Protein AF-0000000084597584 (afdb_homodimer)

pLDDT: mean 74.75, std 18.09, range [38.31, 97.94]

Sequence (356 aa):
MIYVYLFFAFFIANLLGYGGGPASIPLMFEEVVNRFGWLSSEEFNNVLALGNALPGPIATKIAAYVGFSVTGWGGVAVALAATIVPSSVAVILLMKVLQKYRQSPVVKGLSLAVQPVICMLMLLLTVTIFNDALQSIGWIQSIVIAAVAFLLLTKLKVHPALVIVMAFAYGGIVIPFLMIYVYLFFAFFIANLLGYGGGPASIPLMFEEVVNRFGWLSSEEFNNVLALGNALPGPIATKIAAYVGFSVTGWGGVAVALAATIVPSSVAVILLMKVLQKYRQSPVVKGLSLAVQPVICMLMLLLTVTIFNDALQSIGWIQSIVIAAVAFLLLTKLKVHPALVIVMAFAYGGIVIPFL

Foldseek 3Di:
DVLVLLLCQLLVLQVVQPDFQPSSLVSNCCSCPVNPNLDHPVRSVVQQVVLVVDDDGSSLSSQQVSLCSRPRPSRSVSSNCSNDVPVVVVVVVVVVVCVVVVPDVVVVVVVVVVVVVVVVVVVVVLVVLLVVLCVLAPPVVSVVLSVVLVCCVPPVVDDSVVSSVVSCCCSVVVRVVD/DVLVLLLCQLLVLQVVQPDFQPSSLVSNCCSCPVNPNLDHPVRSVVQQVVLVVDDDGSSLSSQQVSLCSRPRPSRSVSSNCSNDVPVVVVVVVVVVVCVVVVPDVVVVVVVVVVVVVVVVVVVVVLVVLLVVLCVQAPPVVSVVLSVVLVCCVPPVVDDNVVSSVVSCCCSVVVRVVD

Organism: NCBI:txid1246626

Structure (mmCIF, N/CA/C/O backbone):
data_AF-0000000084597584-model_v1
#
loop_
_entity.id
_entity.type
_entity.pdbx_description
1 polymer 'Chromate transporter'
#
loop_
_atom_site.group_PDB
_atom_site.id
_atom_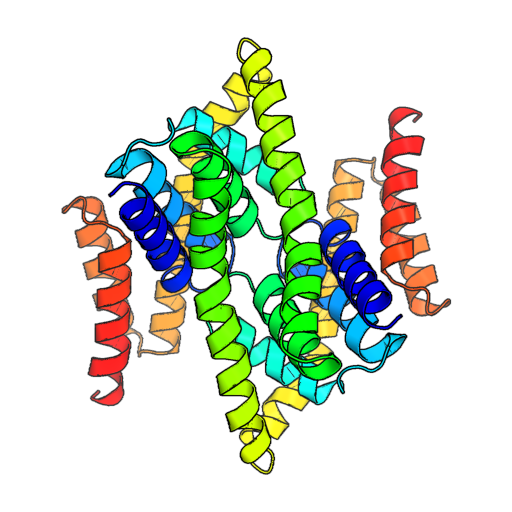site.type_symbol
_atom_site.label_atom_id
_atom_site.label_alt_id
_atom_site.label_comp_id
_atom_site.label_asym_id
_atom_site.label_entity_id
_atom_site.label_seq_id
_atom_site.pdbx_PDB_ins_code
_atom_site.Cartn_x
_atom_site.Cartn_y
_atom_site.Cartn_z
_atom_site.occupancy
_atom_site.B_iso_or_equiv
_atom_site.auth_seq_id
_atom_site.auth_comp_id
_atom_site.auth_asym_id
_atom_site.auth_atom_id
_atom_site.pdbx_PDB_model_num
ATOM 1 N N . MET A 1 1 ? -12.875 -7.227 -22.172 1 87.62 1 MET A N 1
ATOM 2 C CA . MET A 1 1 ? -13.547 -7.922 -21.078 1 87.62 1 MET A CA 1
ATOM 3 C C . MET A 1 1 ? -12.562 -8.25 -19.953 1 87.62 1 MET A C 1
ATOM 5 O O . MET A 1 1 ? -12.852 -8.008 -18.781 1 87.62 1 MET A O 1
ATOM 9 N N . ILE A 1 2 ? -11.344 -8.5 -20.375 1 93.75 2 ILE A N 1
ATOM 10 C CA . ILE A 1 2 ? -10.367 -8.945 -19.391 1 93.75 2 ILE A CA 1
ATOM 11 C C . ILE A 1 2 ? -9.93 -7.762 -18.531 1 93.75 2 ILE A C 1
ATOM 13 O O . ILE A 1 2 ? -9.703 -7.914 -17.328 1 93.75 2 ILE A O 1
ATOM 17 N N . TYR A 1 3 ? -9.945 -6.574 -19.078 1 95.06 3 TYR A N 1
ATOM 18 C CA . TYR A 1 3 ? -9.562 -5.375 -18.344 1 95.06 3 TYR A CA 1
ATOM 19 C C . TYR A 1 3 ? -10.586 -5.051 -17.266 1 95.06 3 TYR A C 1
ATOM 21 O O . TYR A 1 3 ? -10.227 -4.59 -16.172 1 95.06 3 TYR A O 1
ATOM 29 N N . VAL A 1 4 ? -11.836 -5.316 -17.531 1 95.19 4 VAL A N 1
ATOM 30 C CA . VAL A 1 4 ? -12.906 -5.055 -16.562 1 95.19 4 VAL A CA 1
ATOM 31 C C . VAL A 1 4 ? -12.797 -6.023 -15.391 1 95.19 4 VAL A C 1
ATOM 33 O O . VAL A 1 4 ? -12.961 -5.629 -14.234 1 95.19 4 VAL A O 1
ATOM 36 N N . TYR A 1 5 ? -12.484 -7.277 -15.742 1 95.38 5 TYR A N 1
ATOM 37 C CA . TYR A 1 5 ? -12.32 -8.281 -14.703 1 95.38 5 TYR A CA 1
ATOM 38 C C . TYR A 1 5 ? -11.125 -7.953 -13.812 1 95.38 5 TYR A C 1
ATOM 40 O O . TYR A 1 5 ? -11.195 -8.094 -12.586 1 95.38 5 TYR A O 1
ATOM 48 N N . LEU A 1 6 ? -10.078 -7.504 -14.516 1 96.56 6 LEU A N 1
ATOM 49 C CA . LEU A 1 6 ? -8.875 -7.121 -13.781 1 96.56 6 LEU A CA 1
ATOM 50 C C . LEU A 1 6 ? -9.156 -5.953 -12.844 1 96.56 6 LEU A C 1
ATOM 52 O O . LEU A 1 6 ? -8.742 -5.965 -11.68 1 96.56 6 LEU A O 1
ATOM 56 N N . PHE A 1 7 ? -9.906 -5.016 -13.406 1 96.81 7 PHE A N 1
ATOM 57 C CA . PHE A 1 7 ? -10.234 -3.836 -12.617 1 96.81 7 PHE A CA 1
ATOM 58 C C . PHE A 1 7 ? -11.062 -4.219 -11.398 1 96.81 7 PHE A C 1
ATOM 60 O O . PHE A 1 7 ? -10.727 -3.848 -10.273 1 96.81 7 PHE A O 1
ATOM 67 N N . PHE A 1 8 ? -12.023 -4.984 -11.539 1 93.94 8 PHE A N 1
ATOM 68 C CA . PHE A 1 8 ? -12.953 -5.289 -10.453 1 93.94 8 PHE A CA 1
ATOM 69 C C . PHE A 1 8 ? -12.297 -6.211 -9.43 1 93.94 8 PHE A C 1
ATOM 71 O O . PHE A 1 8 ? -12.578 -6.117 -8.234 1 93.94 8 PHE A O 1
ATOM 78 N N . ALA A 1 9 ? -11.453 -7.082 -9.875 1 93.75 9 ALA A N 1
ATOM 79 C CA . ALA A 1 9 ? -10.766 -7.996 -8.969 1 93.75 9 ALA A CA 1
ATOM 80 C C . ALA A 1 9 ? -9.906 -7.23 -7.965 1 93.75 9 ALA A C 1
ATOM 82 O O . ALA A 1 9 ? -9.977 -7.477 -6.758 1 93.75 9 ALA A O 1
ATOM 83 N N . PHE A 1 10 ? -9.211 -6.277 -8.5 1 95.75 10 PHE A N 1
ATOM 84 C CA . PHE A 1 10 ? -8.312 -5.543 -7.621 1 95.75 10 PHE A CA 1
ATOM 85 C C . PHE A 1 10 ? -9.047 -4.422 -6.898 1 95.75 10 PHE A C 1
ATOM 87 O O . PHE A 1 10 ? -8.695 -4.062 -5.773 1 95.75 10 PHE A O 1
ATOM 94 N N . PHE A 1 11 ? -10.07 -3.906 -7.492 1 93.62 11 PHE A N 1
ATOM 95 C CA . PHE A 1 11 ? -10.883 -2.885 -6.844 1 93.62 11 PHE A CA 1
ATOM 96 C C . PHE A 1 11 ? -11.562 -3.447 -5.602 1 93.62 11 PHE A C 1
ATOM 98 O O . PHE A 1 11 ? -11.484 -2.859 -4.523 1 93.62 11 PHE A O 1
ATOM 105 N N . ILE A 1 12 ? -12.125 -4.566 -5.75 1 87.12 12 ILE A N 1
ATOM 106 C CA . ILE A 1 12 ? -12.867 -5.184 -4.656 1 87.12 12 ILE A CA 1
ATOM 107 C C . ILE A 1 12 ? -11.906 -5.641 -3.564 1 87.12 12 ILE A C 1
ATOM 109 O O . ILE A 1 12 ? -12.164 -5.441 -2.375 1 87.12 12 ILE A O 1
ATOM 113 N N . ALA A 1 13 ? -10.797 -6.254 -3.945 1 86.94 13 ALA A N 1
ATOM 114 C CA . ALA A 1 13 ? -9.82 -6.77 -2.988 1 86.94 13 ALA A CA 1
ATOM 115 C C . ALA A 1 13 ? -9.258 -5.648 -2.123 1 86.94 13 ALA A C 1
ATOM 117 O O . ALA A 1 13 ? -9.039 -5.832 -0.922 1 86.94 13 ALA A O 1
ATOM 118 N N . ASN A 1 14 ? -9.055 -4.492 -2.783 1 86.62 14 ASN A N 1
ATOM 119 C CA . ASN A 1 14 ? -8.438 -3.398 -2.039 1 86.62 14 ASN A CA 1
ATOM 120 C C . ASN A 1 14 ? -9.484 -2.566 -1.302 1 86.62 14 ASN A C 1
ATOM 122 O O . ASN A 1 14 ? -9.188 -1.951 -0.277 1 86.62 14 ASN A O 1
ATOM 126 N N . LEU A 1 15 ? -10.664 -2.553 -1.82 1 81.25 15 LEU A N 1
ATOM 127 C CA . LEU A 1 15 ? -11.75 -1.835 -1.158 1 81.25 15 LEU A CA 1
ATOM 128 C C . LEU A 1 15 ? -12.188 -2.561 0.109 1 81.25 15 LEU A C 1
ATOM 130 O O . LEU A 1 15 ? -12.484 -1.923 1.122 1 81.25 15 LEU A O 1
ATOM 134 N N . LEU A 1 16 ? -12.102 -3.842 0.015 1 74.88 16 LEU A N 1
ATOM 135 C CA . LEU A 1 16 ? -12.586 -4.641 1.138 1 74.88 16 LEU A CA 1
ATOM 136 C C . LEU A 1 16 ? -11.438 -5.008 2.072 1 74.88 16 LEU A C 1
ATOM 138 O O . LEU A 1 16 ? -11.664 -5.422 3.211 1 74.88 16 LEU A O 1
ATOM 142 N N . GLY A 1 17 ? -10.227 -4.887 1.521 1 70.62 17 GLY A N 1
ATOM 143 C CA . GLY A 1 17 ? -9.055 -5.191 2.332 1 70.62 17 GLY A CA 1
ATOM 144 C C . GLY A 1 17 ? -8.68 -4.066 3.279 1 70.62 17 GLY A C 1
ATOM 145 O O . GLY A 1 17 ? -7.621 -3.447 3.129 1 70.62 17 GLY A O 1
ATOM 146 N N . TYR A 1 18 ? -9.609 -3.91 4.246 1 60 18 TYR A N 1
ATOM 147 C CA . TYR A 1 18 ? -9.414 -2.854 5.234 1 60 18 TYR A CA 1
ATOM 148 C C . TYR A 1 18 ? -8.164 -3.104 6.062 1 60 18 TYR A C 1
ATOM 150 O O . TYR A 1 18 ? -7.91 -4.234 6.492 1 60 18 TYR A O 1
ATOM 158 N N . GLY A 1 19 ? -7.219 -2.203 6.137 1 56.16 19 GLY A N 1
ATOM 159 C CA . GLY A 1 19 ? -6.125 -2.363 7.082 1 56.16 19 GLY A CA 1
ATOM 160 C C . GLY A 1 19 ? -4.773 -2.512 6.41 1 56.16 19 GLY A C 1
ATOM 161 O O . GLY A 1 19 ? -3.762 -2.725 7.082 1 56.16 19 GLY A O 1
ATOM 162 N N . GLY A 1 20 ? -4.746 -2.494 5.117 1 59.59 20 GLY A N 1
ATOM 163 C CA . GLY A 1 20 ? -3.418 -2.502 4.523 1 59.59 20 GLY A CA 1
ATOM 164 C C . GLY A 1 20 ? -3.094 -3.795 3.801 1 59.59 20 GLY A C 1
ATOM 165 O O . GLY A 1 20 ? -3.998 -4.496 3.338 1 59.59 20 GLY A O 1
ATOM 166 N N . GLY A 1 21 ? -1.875 -4.207 3.641 1 62.38 21 GLY A N 1
ATOM 167 C CA . GLY A 1 21 ? -1.306 -5.305 2.873 1 62.38 21 GLY A CA 1
ATOM 168 C C . GLY A 1 21 ? -1.785 -6.668 3.338 1 62.38 21 GLY A C 1
ATOM 169 O O . GLY A 1 21 ? -2.32 -7.445 2.545 1 62.38 21 GLY A O 1
ATOM 170 N N . PRO A 1 22 ? -1.926 -6.836 4.605 1 64.44 22 PRO A N 1
ATOM 171 C CA . PRO A 1 22 ? -2.234 -8.188 5.09 1 64.44 22 PRO A CA 1
ATOM 172 C C . PRO A 1 22 ? -3.686 -8.586 4.836 1 64.44 22 PRO A C 1
ATOM 174 O O . PRO A 1 22 ? -3.973 -9.758 4.59 1 64.44 22 PRO A O 1
ATOM 177 N N . ALA A 1 23 ? -4.609 -7.621 4.891 1 68.12 23 ALA A N 1
ATOM 178 C CA . ALA A 1 23 ? -6.02 -7.941 4.684 1 68.12 23 ALA A CA 1
ATOM 179 C C . ALA A 1 23 ? -6.336 -8.086 3.197 1 68.12 23 ALA A C 1
ATOM 181 O O . ALA A 1 23 ? -7.219 -8.852 2.814 1 68.12 23 ALA A O 1
ATOM 182 N N . SER A 1 24 ? -5.641 -7.414 2.43 1 82.19 24 SER A N 1
ATOM 183 C CA . SER A 1 24 ? -5.93 -7.418 1 1 82.19 24 SER A CA 1
ATOM 184 C C . SER A 1 24 ? -5.309 -8.625 0.312 1 82.19 24 SER A C 1
ATOM 186 O O . SER A 1 24 ? -5.801 -9.086 -0.722 1 82.19 24 SER A O 1
ATOM 188 N N . ILE A 1 25 ? -4.297 -9.188 0.919 1 86.38 25 ILE A N 1
ATOM 189 C CA . ILE A 1 25 ? -3.521 -10.25 0.287 1 86.38 25 ILE A CA 1
ATOM 190 C C . ILE A 1 25 ? -4.402 -11.484 0.082 1 86.38 25 ILE A C 1
ATOM 192 O O . ILE A 1 25 ? -4.492 -12.008 -1.028 1 86.38 25 ILE A O 1
ATOM 196 N N . PRO A 1 26 ? -5.117 -11.914 1.16 1 83.12 26 PRO A N 1
ATOM 197 C CA . PRO A 1 26 ? -5.949 -13.102 0.962 1 83.12 26 PRO A CA 1
ATOM 198 C C . PRO A 1 26 ? -7.086 -12.867 -0.032 1 83.12 26 PRO A C 1
ATOM 200 O O . PRO A 1 26 ? -7.492 -13.797 -0.741 1 83.12 26 PRO A O 1
ATOM 203 N N . LEU A 1 27 ? -7.609 -11.695 -0.092 1 84.56 27 LEU A N 1
ATOM 204 C CA . LEU A 1 27 ? -8.664 -11.359 -1.042 1 84.56 27 LEU A CA 1
ATOM 205 C C . LEU A 1 27 ? -8.133 -11.352 -2.471 1 84.56 27 LEU A C 1
ATOM 207 O O . LEU A 1 27 ? -8.812 -11.805 -3.395 1 84.56 27 LEU A O 1
ATOM 211 N N . MET A 1 28 ? -6.945 -10.875 -2.621 1 92.38 28 MET A N 1
ATOM 212 C CA . MET A 1 28 ? -6.305 -10.906 -3.936 1 92.38 28 MET A CA 1
ATOM 213 C C . MET A 1 28 ? -6.008 -12.344 -4.355 1 92.38 28 MET A C 1
ATOM 215 O O . MET A 1 28 ? -6.148 -12.688 -5.531 1 92.38 28 MET A O 1
ATOM 219 N N . PHE A 1 29 ? -5.602 -13.109 -3.324 1 89.5 29 PHE A N 1
ATOM 220 C CA . PHE A 1 29 ? -5.355 -14.523 -3.604 1 89.5 29 PHE A CA 1
ATOM 221 C C . PHE A 1 29 ? -6.621 -15.195 -4.125 1 89.5 29 PHE A C 1
ATOM 223 O O . PHE A 1 29 ? -6.574 -15.93 -5.117 1 89.5 29 PHE A O 1
ATOM 230 N N . GLU A 1 30 ? -7.672 -14.906 -3.463 1 85.75 30 GLU A N 1
ATOM 231 C CA . GLU A 1 30 ? -8.945 -15.516 -3.834 1 85.75 30 GLU A CA 1
ATOM 232 C C . GLU A 1 30 ? -9.359 -15.117 -5.25 1 85.75 30 GLU A C 1
ATOM 234 O O . GLU A 1 30 ? -9.781 -15.969 -6.039 1 85.75 30 GLU A O 1
ATOM 239 N N . GLU A 1 31 ? -9.195 -13.898 -5.59 1 90.5 31 GLU A N 1
ATOM 240 C CA . GLU A 1 31 ? -9.578 -13.414 -6.914 1 90.5 31 GLU A CA 1
ATOM 241 C C . GLU A 1 31 ? -8.602 -13.898 -7.984 1 90.5 31 GLU A C 1
ATOM 243 O O . GLU A 1 31 ? -9.016 -14.43 -9.016 1 90.5 31 GLU A O 1
ATOM 248 N N . VAL A 1 32 ? -7.324 -13.883 -7.727 1 95.19 32 VAL A N 1
ATOM 249 C CA . VAL A 1 32 ? -6.281 -14.07 -8.727 1 95.19 32 VAL A CA 1
ATOM 250 C C . VAL A 1 32 ? -6.059 -15.562 -8.969 1 95.19 32 VAL A C 1
ATOM 252 O O . VAL A 1 32 ? -5.859 -15.984 -10.109 1 95.19 32 VAL A O 1
ATOM 255 N N . VAL A 1 33 ? -6.125 -16.344 -7.902 1 92.38 33 VAL A N 1
ATOM 256 C CA . VAL A 1 33 ? -5.762 -17.75 -8.008 1 92.38 33 VAL A CA 1
ATOM 257 C C . VAL A 1 33 ? -7.023 -18.609 -8.094 1 92.38 33 VAL A C 1
ATOM 259 O O . VAL A 1 33 ? -7.203 -19.359 -9.047 1 92.38 33 VAL A O 1
ATOM 262 N N . ASN A 1 34 ? -7.906 -18.375 -7.164 1 87.5 34 ASN A N 1
ATOM 263 C CA . ASN A 1 34 ? -9.039 -19.281 -7.055 1 87.5 34 ASN A CA 1
ATOM 264 C C . ASN A 1 34 ? -10.148 -18.906 -8.031 1 87.5 34 ASN A C 1
ATOM 266 O O . ASN A 1 34 ? -10.703 -19.781 -8.711 1 87.5 34 ASN A O 1
ATOM 270 N N . ARG A 1 35 ? -10.438 -17.672 -8.211 1 89.38 35 ARG A N 1
ATOM 271 C CA . ARG A 1 35 ? -11.586 -17.25 -9.008 1 89.38 35 ARG A CA 1
ATOM 272 C C . ARG A 1 35 ? -11.242 -17.203 -10.492 1 89.38 35 ARG A C 1
ATOM 274 O O . ARG A 1 35 ? -11.914 -17.828 -11.312 1 89.38 35 ARG A O 1
ATOM 281 N N . PHE A 1 36 ? -10.156 -16.484 -10.828 1 94.25 36 PHE A N 1
ATOM 282 C CA . PHE A 1 36 ? -9.867 -16.25 -12.242 1 94.25 36 PHE A CA 1
ATOM 283 C C . PHE A 1 36 ? -8.734 -17.141 -12.719 1 94.25 36 PHE A C 1
ATOM 285 O O . PHE A 1 36 ? -8.562 -17.359 -13.922 1 94.25 36 PHE A O 1
ATOM 292 N N . GLY A 1 37 ? -7.891 -17.625 -11.781 1 94.56 37 GLY A N 1
ATOM 293 C CA . GLY A 1 37 ? -6.797 -18.5 -12.148 1 94.56 37 GLY A CA 1
ATOM 294 C C . GLY A 1 37 ? -5.742 -17.812 -13 1 94.56 37 GLY A C 1
ATOM 295 O O . GLY A 1 37 ? -5.176 -18.422 -13.906 1 94.56 37 GLY A O 1
ATOM 296 N N . TRP A 1 38 ? -5.578 -16.531 -12.789 1 96.06 38 TRP A N 1
ATOM 297 C CA . TRP A 1 38 ? -4.582 -15.789 -13.539 1 96.06 38 TRP A CA 1
ATOM 298 C C . TRP A 1 38 ? -3.172 -16.234 -13.172 1 96.06 38 TRP A C 1
ATOM 300 O O . TRP A 1 38 ? -2.258 -16.172 -14 1 96.06 38 TRP A O 1
ATOM 310 N N . LEU A 1 39 ? -3.014 -16.672 -11.945 1 94.88 39 LEU A N 1
ATOM 311 C CA . LEU A 1 39 ? -1.765 -17.234 -11.438 1 94.88 39 LEU A CA 1
ATOM 312 C C . LEU A 1 39 ? -2.016 -18.547 -10.703 1 94.88 39 LEU A C 1
ATOM 314 O O . LEU A 1 39 ? -3.096 -18.75 -10.148 1 94.88 39 LEU A O 1
ATOM 318 N N . SER A 1 40 ? -1.002 -19.344 -10.789 1 91.56 40 SER A N 1
ATOM 319 C CA . SER A 1 40 ? -1.028 -20.516 -9.914 1 91.56 40 SER A CA 1
ATOM 320 C C . SER A 1 40 ? -0.733 -20.125 -8.469 1 91.56 40 SER A C 1
ATOM 322 O O . SER A 1 40 ? -0.24 -19.031 -8.195 1 91.56 40 SER A O 1
ATOM 324 N N . SER A 1 41 ? -1.089 -20.969 -7.539 1 86.88 41 SER A N 1
ATOM 325 C CA . SER A 1 41 ? -0.792 -20.734 -6.129 1 86.88 41 SER A CA 1
ATOM 326 C C . SER A 1 41 ? 0.701 -20.516 -5.906 1 86.88 41 SER A C 1
ATOM 328 O O . SER A 1 41 ? 1.097 -19.672 -5.105 1 86.88 41 SER A O 1
ATOM 330 N N . GLU A 1 42 ? 1.448 -21.219 -6.625 1 83.06 42 GLU A N 1
ATOM 331 C CA . GLU A 1 42 ? 2.898 -21.109 -6.516 1 83.06 42 GLU A CA 1
ATOM 332 C C . GLU A 1 42 ? 3.385 -19.75 -7.027 1 83.06 42 GLU A C 1
ATOM 334 O O . GLU A 1 42 ? 4.211 -19.109 -6.387 1 83.06 42 GLU A O 1
ATOM 339 N N . GLU A 1 43 ? 2.875 -19.438 -8.141 1 88.69 43 GLU A N 1
ATOM 340 C CA . GLU A 1 43 ? 3.268 -18.172 -8.727 1 88.69 43 GLU A CA 1
ATOM 341 C C . GLU A 1 43 ? 2.859 -17 -7.836 1 88.69 43 GLU A C 1
ATOM 343 O O . GLU A 1 43 ? 3.607 -16.031 -7.691 1 88.69 43 GLU A O 1
ATOM 348 N N . PHE A 1 44 ? 1.659 -17.109 -7.332 1 91.94 44 PHE A N 1
ATOM 349 C CA . PHE A 1 44 ? 1.195 -16.062 -6.422 1 91.94 44 PHE A CA 1
ATOM 350 C C . PHE A 1 44 ? 2.092 -15.977 -5.195 1 91.94 44 PHE A C 1
ATOM 352 O O . PHE A 1 44 ? 2.424 -14.883 -4.734 1 91.94 44 PHE A O 1
ATOM 359 N N . ASN A 1 45 ? 2.496 -17.047 -4.766 1 83.75 45 ASN A N 1
ATOM 360 C CA . ASN A 1 45 ? 3.373 -17.078 -3.6 1 83.75 45 ASN A CA 1
ATOM 361 C C . ASN A 1 45 ? 4.734 -16.453 -3.902 1 83.75 45 ASN A C 1
ATOM 363 O O . ASN A 1 45 ? 5.328 -15.797 -3.043 1 83.75 45 ASN A O 1
ATOM 367 N N . ASN A 1 46 ? 5.191 -16.719 -5.035 1 85.44 46 ASN A N 1
ATOM 368 C CA . ASN A 1 46 ? 6.453 -16.125 -5.449 1 85.44 46 ASN A CA 1
ATOM 369 C C . ASN A 1 46 ? 6.352 -14.594 -5.531 1 85.44 46 ASN A C 1
ATOM 371 O O . ASN A 1 46 ? 7.281 -13.883 -5.148 1 85.44 46 ASN A O 1
ATOM 375 N N . VAL A 1 47 ? 5.223 -14.18 -6.012 1 90.94 47 VAL A N 1
ATOM 376 C CA . VAL A 1 47 ? 5.004 -12.742 -6.094 1 90.94 47 VAL A CA 1
ATOM 377 C C . VAL A 1 47 ? 4.926 -12.148 -4.688 1 90.94 47 VAL A C 1
ATOM 379 O O . VAL A 1 47 ? 5.449 -11.062 -4.434 1 90.94 47 VAL A O 1
ATOM 382 N N . LEU A 1 48 ? 4.234 -12.859 -3.838 1 87.5 48 LEU A N 1
ATOM 383 C CA . LEU A 1 48 ? 4.105 -12.422 -2.453 1 87.5 48 LEU A CA 1
ATOM 384 C C . LEU A 1 48 ? 5.473 -12.344 -1.78 1 87.5 48 LEU A C 1
ATOM 386 O O . LEU A 1 48 ? 5.777 -11.359 -1.095 1 87.5 48 LEU A O 1
ATOM 390 N N . ALA A 1 49 ? 6.281 -13.297 -1.985 1 80.56 49 ALA A N 1
ATOM 391 C CA . ALA A 1 49 ? 7.613 -13.359 -1.389 1 80.56 49 ALA A CA 1
ATOM 392 C C . ALA A 1 49 ? 8.508 -12.234 -1.921 1 80.56 49 ALA A C 1
ATOM 394 O O . ALA A 1 49 ? 9.133 -11.516 -1.145 1 80.56 49 ALA A O 1
ATOM 395 N N . LEU A 1 50 ? 8.516 -12.133 -3.193 1 83.5 50 LEU A N 1
ATOM 396 C CA . LEU A 1 50 ? 9.344 -11.102 -3.814 1 83.5 50 LEU A CA 1
ATOM 397 C C . LEU A 1 50 ? 8.805 -9.711 -3.502 1 83.5 50 LEU A C 1
ATOM 399 O O . LEU A 1 50 ? 9.586 -8.773 -3.299 1 83.5 50 LEU A O 1
ATOM 403 N N . GLY A 1 51 ? 7.445 -9.609 -3.566 1 86.62 51 GLY A N 1
ATOM 404 C CA . GLY A 1 51 ? 6.816 -8.352 -3.219 1 86.62 51 GLY A CA 1
ATOM 405 C C . GLY A 1 51 ? 7.125 -7.898 -1.804 1 86.62 51 GLY A C 1
ATOM 406 O O . GLY A 1 51 ? 7.281 -6.703 -1.549 1 86.62 51 GLY A O 1
ATOM 407 N N . ASN A 1 52 ? 7.211 -8.875 -0.911 1 78.44 52 ASN A N 1
ATOM 408 C CA . ASN A 1 52 ? 7.527 -8.57 0.48 1 78.44 52 ASN A CA 1
ATOM 409 C C . ASN A 1 52 ? 9 -8.219 0.657 1 78.44 52 ASN A C 1
ATOM 411 O O . ASN A 1 52 ? 9.367 -7.473 1.571 1 78.44 52 ASN A O 1
ATOM 415 N N . ALA A 1 53 ? 9.82 -8.812 -0.198 1 74.81 53 ALA A N 1
ATOM 416 C CA . ALA A 1 53 ? 11.258 -8.555 -0.124 1 74.81 53 ALA A CA 1
ATOM 417 C C . ALA A 1 53 ? 11.594 -7.16 -0.658 1 74.81 53 ALA A C 1
ATOM 419 O O . ALA A 1 53 ? 12.609 -6.574 -0.283 1 74.81 53 ALA A O 1
ATOM 420 N N . LEU A 1 54 ? 10.781 -6.68 -1.503 1 81.44 54 LEU A N 1
ATOM 421 C CA . LEU A 1 54 ? 10.977 -5.359 -2.086 1 81.44 54 LEU A CA 1
ATOM 422 C C . LEU A 1 54 ? 10.234 -4.293 -1.286 1 81.44 54 LEU A C 1
ATOM 424 O O . LEU A 1 54 ? 9.148 -4.547 -0.771 1 81.44 54 LEU A O 1
ATOM 428 N N . PRO A 1 55 ? 10.828 -3.205 -1.158 1 81.5 55 PRO A N 1
ATOM 429 C CA . PRO A 1 55 ? 10.133 -2.113 -0.471 1 81.5 55 PRO A CA 1
ATOM 430 C C . PRO A 1 55 ? 8.93 -1.592 -1.255 1 81.5 55 PRO A C 1
ATOM 432 O O . PRO A 1 55 ? 8.836 -1.815 -2.465 1 81.5 55 PRO A O 1
ATOM 435 N N . GLY A 1 56 ? 7.984 -0.912 -0.504 1 83.31 56 GLY A N 1
ATOM 436 C CA . GLY A 1 56 ? 6.797 -0.356 -1.135 1 83.31 56 GLY A CA 1
ATOM 437 C C . GLY A 1 56 ? 5.527 -1.106 -0.78 1 83.31 56 GLY A C 1
ATOM 438 O O . GLY A 1 56 ? 5.578 -2.154 -0.134 1 83.31 56 GLY A O 1
ATOM 439 N N . PRO A 1 57 ? 4.461 -0.602 -1.248 1 87.44 57 PRO A N 1
ATOM 440 C CA . PRO A 1 57 ? 3.178 -1.233 -0.925 1 87.44 57 PRO A CA 1
ATOM 441 C C . PRO A 1 57 ? 2.984 -2.572 -1.633 1 87.44 57 PRO A C 1
ATOM 443 O O . PRO A 1 57 ? 3.018 -2.635 -2.865 1 87.44 57 PRO A O 1
ATOM 446 N N . ILE A 1 58 ? 2.732 -3.576 -0.911 1 87.88 58 ILE A N 1
ATOM 447 C CA . ILE A 1 58 ? 2.66 -4.941 -1.42 1 87.88 58 ILE A CA 1
ATOM 448 C C . ILE A 1 58 ? 1.476 -5.074 -2.375 1 87.88 58 ILE A C 1
ATOM 450 O O . ILE A 1 58 ? 1.559 -5.781 -3.383 1 87.88 58 ILE A O 1
ATOM 454 N N . ALA A 1 59 ? 0.376 -4.363 -2.055 1 91.31 59 ALA A N 1
ATOM 455 C CA . ALA A 1 59 ? -0.826 -4.477 -2.879 1 91.31 59 ALA A CA 1
ATOM 456 C C . ALA A 1 59 ? -0.557 -4.012 -4.309 1 91.31 59 ALA A C 1
ATOM 458 O O . ALA A 1 59 ? -1.07 -4.598 -5.262 1 91.31 59 ALA A O 1
ATOM 459 N N . THR A 1 60 ? 0.282 -2.984 -4.453 1 93.75 60 THR A N 1
ATOM 460 C CA . THR A 1 60 ? 0.563 -2.443 -5.777 1 93.75 60 THR A CA 1
ATOM 461 C C . THR A 1 60 ? 1.532 -3.346 -6.535 1 93.75 60 THR A C 1
ATOM 463 O O . THR A 1 60 ? 1.444 -3.471 -7.758 1 93.75 60 THR A O 1
ATOM 466 N N . LYS A 1 61 ? 2.428 -4.02 -5.863 1 94.25 61 LYS A N 1
ATOM 467 C CA . LYS A 1 61 ? 3.361 -4.938 -6.508 1 94.25 61 LYS A CA 1
ATOM 468 C C . LYS A 1 61 ? 2.641 -6.172 -7.043 1 94.25 61 LYS A C 1
ATOM 470 O O . LYS A 1 61 ? 2.893 -6.605 -8.172 1 94.25 61 LYS A O 1
ATOM 475 N N . ILE A 1 62 ? 1.713 -6.672 -6.199 1 95.5 62 ILE A N 1
ATOM 476 C CA . ILE A 1 62 ? 0.928 -7.82 -6.637 1 95.5 62 ILE A CA 1
ATOM 477 C C . ILE A 1 62 ? 0.066 -7.434 -7.836 1 95.5 62 ILE A C 1
ATOM 479 O O . ILE A 1 62 ? 0.027 -8.148 -8.836 1 95.5 62 ILE A O 1
ATOM 483 N N . ALA A 1 63 ? -0.573 -6.262 -7.699 1 97.19 63 ALA A N 1
ATOM 484 C CA . ALA A 1 63 ? -1.419 -5.781 -8.789 1 97.19 63 ALA A CA 1
ATOM 485 C C . ALA A 1 63 ? -0.614 -5.609 -10.07 1 97.19 63 ALA A C 1
ATOM 487 O O . ALA A 1 63 ? -1.076 -5.977 -11.156 1 97.19 63 ALA A O 1
ATOM 488 N N . ALA A 1 64 ? 0.58 -5.074 -9.953 1 97.38 64 ALA A N 1
ATOM 489 C CA . ALA A 1 64 ? 1.419 -4.816 -11.125 1 97.38 64 ALA A CA 1
ATOM 490 C C . ALA A 1 64 ? 1.806 -6.117 -11.812 1 97.38 64 ALA A C 1
ATOM 492 O O . ALA A 1 64 ? 1.669 -6.242 -13.039 1 97.38 64 ALA A O 1
ATOM 493 N N . TYR A 1 65 ? 2.209 -7.074 -11.039 1 97.56 65 TYR A N 1
ATOM 494 C CA . TYR A 1 65 ? 2.652 -8.312 -11.664 1 97.56 65 TYR A CA 1
ATOM 495 C C . TYR A 1 65 ? 1.478 -9.07 -12.273 1 97.56 65 TYR A C 1
ATOM 497 O O . TYR A 1 65 ? 1.575 -9.586 -13.391 1 97.56 65 TYR A O 1
ATOM 505 N N . VAL A 1 66 ? 0.393 -9.141 -11.508 1 97.94 66 VAL A N 1
ATOM 506 C CA . VAL A 1 66 ? -0.776 -9.852 -12.016 1 97.94 66 VAL A CA 1
ATOM 507 C C . VAL A 1 66 ? -1.274 -9.18 -13.297 1 97.94 66 VAL A C 1
ATOM 509 O O . VAL A 1 66 ? -1.593 -9.852 -14.273 1 97.94 66 VAL A O 1
ATOM 512 N N . GLY A 1 67 ? -1.365 -7.844 -13.234 1 97.94 67 GLY A N 1
ATOM 513 C CA . GLY A 1 67 ? -1.756 -7.125 -14.43 1 97.94 67 GLY A CA 1
ATOM 514 C C . GLY A 1 67 ? -0.861 -7.418 -15.625 1 97.94 67 GLY A C 1
ATOM 515 O O . GLY A 1 67 ? -1.349 -7.633 -16.734 1 97.94 67 GLY A O 1
ATOM 516 N N . PHE A 1 68 ? 0.44 -7.445 -15.375 1 97.31 68 PHE A N 1
ATOM 517 C CA . PHE A 1 68 ? 1.412 -7.695 -16.438 1 97.31 68 PHE A CA 1
ATOM 518 C C . PHE A 1 68 ? 1.257 -9.102 -16.984 1 97.31 68 PHE A C 1
ATOM 520 O O . PHE A 1 68 ? 1.346 -9.312 -18.203 1 97.31 68 PHE A O 1
ATOM 527 N N . SER A 1 69 ? 1.025 -10.031 -16.109 1 96.06 69 SER A N 1
ATOM 528 C CA . SER A 1 69 ? 0.907 -11.438 -16.484 1 96.06 69 SER A CA 1
ATOM 529 C C . SER A 1 69 ? -0.349 -11.68 -17.312 1 96.06 69 SER A C 1
ATOM 531 O O . SER A 1 69 ? -0.365 -12.555 -18.188 1 96.06 69 SER A O 1
ATOM 533 N N . VAL A 1 70 ? -1.373 -10.844 -17.109 1 95.31 70 VAL A N 1
ATOM 534 C CA . VAL A 1 70 ? -2.666 -11.094 -17.75 1 95.31 70 VAL A CA 1
ATOM 535 C C . VAL A 1 70 ? -2.713 -10.414 -19.109 1 95.31 70 VAL A C 1
ATOM 537 O O . VAL A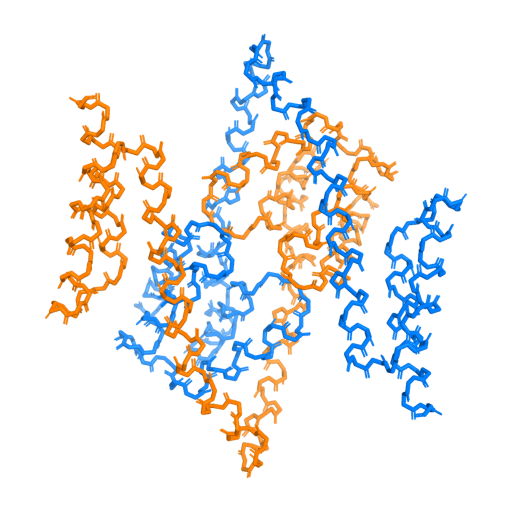 1 70 ? -3.074 -11.039 -20.109 1 95.31 70 VAL A O 1
ATOM 540 N N . THR A 1 71 ? -2.357 -9.086 -19.203 1 95.44 71 THR A N 1
ATOM 541 C CA . THR A 1 71 ? -2.529 -8.367 -20.453 1 95.44 71 THR A CA 1
ATOM 542 C C . THR A 1 71 ? -1.318 -7.488 -20.75 1 95.44 71 THR A C 1
ATOM 544 O O . THR A 1 71 ? -1.362 -6.637 -21.641 1 95.44 71 THR A O 1
ATOM 547 N N . GLY A 1 72 ? -0.294 -7.676 -20.031 1 95.56 72 GLY A N 1
ATOM 548 C CA . GLY A 1 72 ? 0.882 -6.848 -20.25 1 95.56 72 GLY A CA 1
ATOM 549 C C . GLY A 1 72 ? 0.783 -5.48 -19.594 1 95.56 72 GLY A C 1
ATOM 550 O O . GLY A 1 72 ? 0.228 -5.344 -18.516 1 95.56 72 GLY A O 1
ATOM 551 N N . TRP A 1 73 ? 1.298 -4.52 -20.25 1 96 73 TRP A N 1
ATOM 552 C CA . TRP A 1 73 ? 1.415 -3.199 -19.625 1 96 73 TRP A CA 1
ATOM 553 C C . TRP A 1 73 ? 0.046 -2.549 -19.469 1 96 73 TRP A C 1
ATOM 555 O O . TRP A 1 73 ? -0.174 -1.768 -18.547 1 96 73 TRP A O 1
ATOM 565 N N . GLY A 1 74 ? -0.859 -2.885 -20.391 1 96.12 74 GLY A N 1
ATOM 566 C CA . GLY A 1 74 ? -2.225 -2.408 -20.234 1 96.12 74 GLY A CA 1
ATOM 567 C C . GLY A 1 74 ? -2.883 -2.912 -18.969 1 96.12 74 GLY A C 1
ATOM 568 O O . GLY A 1 74 ? -3.609 -2.172 -18.297 1 96.12 74 GLY A O 1
ATOM 569 N N . GLY A 1 75 ? -2.609 -4.168 -18.641 1 97.38 75 GLY A N 1
ATOM 570 C CA . GLY A 1 75 ? -3.133 -4.754 -17.406 1 97.38 75 GLY A CA 1
ATOM 571 C C . GLY A 1 75 ? -2.543 -4.141 -16.156 1 97.38 75 GLY A C 1
ATOM 572 O O . GLY A 1 75 ? -3.238 -3.982 -15.148 1 97.38 75 GLY A O 1
ATOM 573 N N . VAL A 1 76 ? -1.238 -3.807 -16.25 1 97.5 76 VAL A N 1
ATOM 574 C CA . VAL A 1 76 ? -0.57 -3.162 -15.117 1 97.5 76 VAL A CA 1
ATOM 575 C C . VAL A 1 76 ? -1.273 -1.848 -14.781 1 97.5 76 VAL A C 1
ATOM 577 O O . VAL A 1 76 ? -1.58 -1.58 -13.617 1 97.5 76 VAL A O 1
ATOM 580 N N . ALA A 1 77 ? -1.573 -1.088 -15.828 1 97 77 ALA A N 1
ATOM 581 C CA . ALA A 1 77 ? -2.205 0.215 -15.641 1 97 77 ALA A CA 1
ATOM 582 C C . ALA A 1 77 ? -3.588 0.071 -15.016 1 97 77 ALA A C 1
ATOM 584 O O . ALA A 1 77 ? -3.939 0.815 -14.094 1 97 77 ALA A O 1
ATOM 585 N N . VAL A 1 78 ? -4.32 -0.885 -15.453 1 97.44 78 VAL A N 1
ATOM 586 C CA . VAL A 1 78 ? -5.688 -1.078 -14.992 1 97.44 78 VAL A CA 1
ATOM 587 C C . VAL A 1 78 ? -5.68 -1.608 -13.555 1 97.44 78 VAL A C 1
ATOM 589 O O . VAL A 1 78 ? -6.426 -1.124 -12.703 1 97.44 78 VAL A O 1
ATOM 592 N N . ALA A 1 79 ? -4.836 -2.605 -13.273 1 97.69 79 ALA A N 1
ATOM 593 C CA . ALA A 1 79 ? -4.766 -3.211 -11.945 1 97.69 79 ALA A CA 1
ATOM 594 C C . ALA A 1 79 ? -4.285 -2.201 -10.906 1 97.69 79 ALA A C 1
ATOM 596 O O . ALA A 1 79 ? -4.824 -2.137 -9.805 1 97.69 79 ALA A O 1
ATOM 597 N N . LEU A 1 80 ? -3.322 -1.397 -11.328 1 97 80 LEU A N 1
ATOM 598 C CA . LEU A 1 80 ? -2.799 -0.383 -10.422 1 97 80 LEU A CA 1
ATOM 599 C C . LEU A 1 80 ? -3.832 0.712 -10.18 1 97 80 LEU A C 1
ATOM 601 O O . LEU A 1 80 ? -3.988 1.181 -9.047 1 97 80 LEU A O 1
ATOM 605 N N . ALA A 1 81 ? -4.5 1.148 -11.234 1 96.69 81 ALA A N 1
ATOM 606 C CA . ALA A 1 81 ? -5.539 2.164 -11.094 1 96.69 81 ALA A CA 1
ATOM 607 C C . ALA A 1 81 ? -6.648 1.688 -10.156 1 96.69 81 ALA A C 1
ATOM 609 O O . ALA A 1 81 ? -7.121 2.449 -9.312 1 96.69 81 ALA A O 1
ATOM 610 N N . ALA A 1 82 ? -7.016 0.448 -10.328 1 96.38 82 ALA A N 1
ATOM 611 C CA . ALA A 1 82 ? -8.07 -0.133 -9.5 1 96.38 82 ALA A CA 1
ATOM 612 C C . ALA A 1 82 ? -7.645 -0.193 -8.039 1 96.38 82 ALA A C 1
ATOM 614 O O . ALA A 1 82 ? -8.477 -0.043 -7.141 1 96.38 82 ALA A O 1
ATOM 615 N N . THR A 1 83 ? -6.371 -0.37 -7.793 1 94.38 83 THR A N 1
ATOM 616 C CA . THR A 1 83 ? -5.824 -0.564 -6.453 1 94.38 83 THR A CA 1
ATOM 617 C C . THR A 1 83 ? -5.645 0.774 -5.746 1 94.38 83 THR A C 1
ATOM 619 O O . THR A 1 83 ? -5.801 0.863 -4.523 1 94.38 83 THR A O 1
ATOM 622 N N . ILE A 1 84 ? -5.414 1.871 -6.559 1 94.5 84 ILE A N 1
ATOM 623 C CA . ILE A 1 84 ? -4.895 3.084 -5.934 1 94.5 84 ILE A CA 1
ATOM 624 C C . ILE A 1 84 ? -5.891 4.227 -6.121 1 94.5 84 ILE A C 1
ATOM 626 O O . ILE A 1 84 ? -6.105 5.027 -5.207 1 94.5 84 ILE A O 1
ATOM 630 N N . VAL A 1 85 ? -6.531 4.328 -7.254 1 94.75 85 VAL A N 1
ATOM 631 C CA . VAL A 1 85 ? -7.23 5.543 -7.664 1 94.75 85 VAL A CA 1
ATOM 632 C C . VAL A 1 85 ? -8.453 5.762 -6.773 1 94.75 85 VAL A C 1
ATOM 634 O O . VAL A 1 85 ? -8.648 6.852 -6.234 1 94.75 85 VAL A O 1
ATOM 637 N N . PRO A 1 86 ? -9.25 4.77 -6.508 1 92.81 86 PRO A N 1
ATOM 638 C CA . PRO A 1 86 ? -10.453 5.008 -5.715 1 92.81 86 PRO A CA 1
ATOM 639 C C . PRO A 1 86 ? -10.148 5.523 -4.312 1 92.81 86 PRO A C 1
ATOM 641 O O . PRO A 1 86 ? -10.734 6.512 -3.869 1 92.81 86 PRO A O 1
ATOM 644 N N . SER A 1 87 ? -9.234 4.902 -3.637 1 91.06 87 SER A N 1
ATOM 645 C CA . SER A 1 87 ? -8.93 5.285 -2.26 1 91.06 87 SER A CA 1
ATOM 646 C C . SER A 1 87 ? -8.156 6.598 -2.209 1 91.06 87 SER A C 1
ATOM 648 O O . SER A 1 87 ? -8.305 7.375 -1.263 1 91.06 87 SER A O 1
ATOM 650 N N . SER A 1 88 ? -7.34 6.855 -3.236 1 94.56 88 SER A N 1
ATOM 651 C CA . SER A 1 88 ? -6.602 8.109 -3.311 1 94.56 88 SER A CA 1
ATOM 652 C C . SER A 1 88 ? -7.539 9.297 -3.527 1 94.56 88 SER A C 1
ATOM 654 O O . SER A 1 88 ? -7.387 10.336 -2.895 1 94.56 88 SER A O 1
ATOM 656 N N . VAL A 1 89 ? -8.508 9.133 -4.414 1 94.69 89 VAL A N 1
ATOM 657 C CA . VAL A 1 89 ? -9.469 10.195 -4.68 1 94.69 89 VAL A CA 1
ATOM 658 C C . VAL A 1 89 ? -10.344 10.422 -3.447 1 94.69 89 VAL A C 1
ATOM 660 O O . VAL A 1 89 ? -10.641 11.562 -3.09 1 94.69 89 VAL A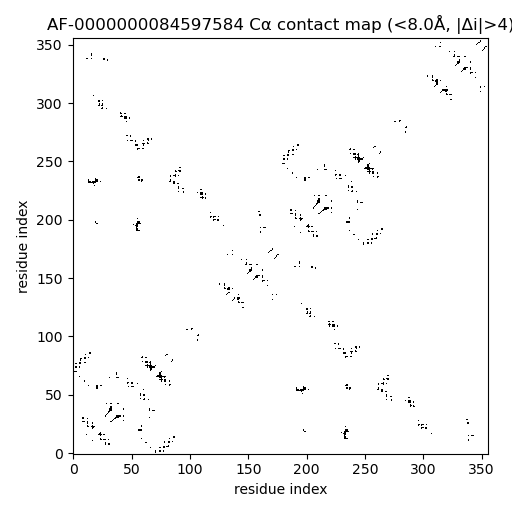 O 1
ATOM 663 N N . ALA A 1 90 ? -10.711 9.391 -2.807 1 92.19 90 ALA A N 1
ATOM 664 C CA . ALA A 1 90 ? -11.555 9.477 -1.615 1 92.19 90 ALA A CA 1
ATOM 665 C C . ALA A 1 90 ? -10.859 10.258 -0.506 1 92.19 90 ALA A C 1
ATOM 667 O O . ALA A 1 90 ? -11.477 11.117 0.134 1 92.19 90 ALA A O 1
ATOM 668 N N . VAL A 1 91 ? -9.57 9.977 -0.311 1 92.31 91 VAL A N 1
ATOM 669 C CA . VAL A 1 91 ? -8.859 10.648 0.778 1 92.31 91 VAL A CA 1
ATOM 670 C C . VAL A 1 91 ? -8.727 12.133 0.468 1 92.31 91 VAL A C 1
ATOM 672 O O . VAL A 1 91 ? -8.836 12.977 1.363 1 92.31 91 VAL A O 1
ATOM 675 N N . ILE A 1 92 ? -8.492 12.438 -0.799 1 94.69 92 ILE A N 1
ATOM 676 C CA . ILE A 1 92 ? -8.359 13.836 -1.197 1 94.69 92 ILE A CA 1
ATOM 677 C C . ILE A 1 92 ? -9.68 14.57 -0.953 1 94.69 92 ILE A C 1
ATOM 679 O O . ILE A 1 92 ? -9.695 15.664 -0.392 1 94.69 92 ILE A O 1
ATOM 683 N N . LEU A 1 93 ? -10.773 13.93 -1.311 1 93.12 93 LEU A N 1
ATOM 684 C CA . LEU A 1 93 ? -12.094 14.523 -1.137 1 93.12 93 LEU A CA 1
ATOM 685 C C . LEU A 1 93 ? -12.43 14.68 0.343 1 93.12 93 LEU A C 1
ATOM 687 O O . LEU A 1 93 ? -12.93 15.727 0.764 1 93.12 93 LEU A O 1
ATOM 691 N N . LEU A 1 94 ? -12.109 13.68 1.127 1 89.31 94 LEU A N 1
ATOM 692 C CA . LEU A 1 94 ? -12.422 13.711 2.553 1 89.31 94 LEU A CA 1
ATOM 693 C C . LEU A 1 94 ? -11.578 14.758 3.273 1 89.31 94 LEU A C 1
ATOM 695 O O . LEU A 1 94 ? -12.055 15.406 4.207 1 89.31 94 LEU A O 1
ATOM 699 N N . MET A 1 95 ? -10.375 14.844 2.83 1 91.56 95 MET A N 1
ATOM 700 C CA . MET A 1 95 ? -9.508 15.859 3.43 1 91.56 95 MET A CA 1
ATOM 701 C C . MET A 1 95 ? -10.023 17.266 3.131 1 91.56 95 MET A C 1
ATOM 703 O O . MET A 1 95 ? -9.938 18.156 3.979 1 91.56 95 MET A O 1
ATOM 707 N N . LYS A 1 96 ? -10.562 17.438 1.931 1 90 96 LYS A N 1
ATOM 708 C CA . LYS A 1 96 ? -11.148 18.719 1.576 1 90 96 LYS A CA 1
ATOM 709 C C . LYS A 1 96 ? -12.344 19.047 2.469 1 90 96 LYS A C 1
ATOM 711 O O . LYS A 1 96 ? -12.508 20.188 2.898 1 90 96 LYS A O 1
ATOM 716 N N . VAL A 1 97 ? -13.078 18.047 2.738 1 86.19 97 VAL A N 1
ATOM 717 C CA . VAL A 1 97 ? -14.242 18.219 3.6 1 86.19 97 VAL A CA 1
ATOM 718 C C . VAL A 1 97 ? -13.789 18.469 5.035 1 86.19 97 VAL A C 1
ATOM 720 O O . VAL A 1 97 ? -14.352 19.328 5.723 1 86.19 97 VAL A O 1
ATOM 723 N N . LEU A 1 98 ? -12.773 17.703 5.457 1 83 98 LEU A N 1
ATOM 724 C CA . LEU A 1 98 ? -12.266 17.828 6.82 1 83 98 LEU A CA 1
ATOM 725 C C . LEU A 1 98 ? -11.68 19.219 7.047 1 83 98 LEU A C 1
ATOM 727 O O . LEU A 1 98 ? -11.836 19.797 8.125 1 83 98 LEU A O 1
ATOM 731 N N . GLN A 1 99 ? -11.047 19.734 6.066 1 82.44 99 GLN A N 1
ATOM 732 C CA . GLN A 1 99 ? -10.422 21.047 6.184 1 82.44 99 GLN A CA 1
ATOM 733 C C . GLN A 1 99 ? -11.469 22.156 6.227 1 82.44 99 GLN A C 1
ATOM 735 O O . GLN A 1 99 ? -11.25 23.203 6.836 1 82.44 99 GLN A O 1
ATOM 740 N N . LYS A 1 100 ? -12.516 21.828 5.617 1 81.69 100 LYS A N 1
ATOM 741 C CA . LYS A 1 100 ? -13.609 22.797 5.645 1 81.69 100 LYS A CA 1
ATOM 742 C C . LYS A 1 100 ? -14.234 22.891 7.035 1 81.69 100 LYS A C 1
ATOM 744 O O . LYS A 1 100 ? -14.703 23.953 7.449 1 81.69 100 LYS A O 1
ATOM 749 N N . TYR A 1 101 ? -14.164 21.828 7.82 1 73 101 TYR A N 1
ATOM 750 C CA . TYR A 1 101 ? -14.766 21.781 9.148 1 73 101 TYR A CA 1
ATOM 751 C C . TYR A 1 101 ? -13.695 21.719 10.227 1 73 101 TYR A C 1
ATOM 753 O O . TYR A 1 101 ? -13.906 21.141 11.297 1 73 101 TYR A O 1
ATOM 761 N N . ARG A 1 102 ? -12.57 22.078 10 1 69.25 102 ARG A N 1
ATOM 762 C CA . ARG A 1 102 ? -11.367 22.016 10.82 1 69.25 102 ARG A CA 1
ATOM 763 C C . ARG A 1 102 ? -11.625 22.531 12.227 1 69.25 102 ARG A C 1
ATOM 765 O O . ARG A 1 102 ? -10.961 22.125 13.18 1 69.25 102 ARG A O 1
ATOM 772 N N . GLN A 1 103 ? -12.508 23.312 12.43 1 66.12 103 GLN A N 1
ATOM 773 C CA . GLN A 1 103 ? -12.75 23.906 13.742 1 66.12 103 GLN A CA 1
ATOM 774 C C . GLN A 1 103 ? -13.438 22.922 14.68 1 66.12 103 GLN A C 1
ATOM 776 O O . GLN A 1 103 ? -13.633 23.219 15.859 1 66.12 103 GLN A O 1
ATOM 781 N N . SER A 1 104 ? -13.492 21.75 14.289 1 62.41 104 SER A N 1
ATOM 782 C CA . SER A 1 104 ? -14.211 20.797 15.117 1 62.41 104 SER A CA 1
ATOM 783 C C . SER A 1 104 ? -13.266 20.062 16.078 1 62.41 104 SER A C 1
ATOM 785 O O . SER A 1 104 ? -12.086 19.891 15.766 1 62.41 104 SER A O 1
ATOM 787 N N . PRO A 1 105 ? -13.656 19.859 17.328 1 62.38 105 PRO A N 1
ATOM 788 C CA . PRO A 1 105 ? -12.867 19.172 18.359 1 62.38 105 PRO A CA 1
ATOM 789 C C . PRO A 1 105 ? -12.367 17.812 17.906 1 62.38 105 PRO A C 1
ATOM 791 O O . PRO A 1 105 ? -11.312 17.359 18.359 1 62.38 105 PRO A O 1
ATOM 794 N N . VAL A 1 106 ? -13.039 17.234 17.062 1 59.31 106 VAL A N 1
ATOM 795 C CA . VAL A 1 106 ? -12.672 15.898 16.594 1 59.31 106 VAL A CA 1
ATOM 796 C C . VAL A 1 106 ? -11.383 15.961 15.789 1 59.31 106 VAL A C 1
ATOM 798 O O . VAL A 1 106 ? -10.477 15.141 15.984 1 59.31 106 VAL A O 1
ATOM 801 N N . VAL A 1 107 ? -11.297 16.984 15.031 1 62.78 107 VAL A N 1
ATOM 802 C CA . VAL A 1 107 ? -10.117 17.156 14.188 1 62.78 107 VAL A CA 1
ATOM 803 C C . VAL A 1 107 ? -8.906 17.469 15.062 1 62.78 107 VAL A C 1
ATOM 805 O O . VAL A 1 107 ? -7.801 16.984 14.805 1 62.78 107 VAL A O 1
ATOM 808 N N . LYS A 1 108 ? -9.195 18.219 16.125 1 61.44 108 LYS A N 1
ATOM 809 C CA . LYS A 1 108 ? -8.117 18.594 17.047 1 61.44 108 LYS A CA 1
ATOM 810 C C . LYS A 1 108 ? -7.609 17.375 17.812 1 61.44 108 LYS A C 1
ATOM 812 O O . LYS A 1 108 ? -6.41 17.234 18.047 1 61.44 108 LYS A O 1
ATOM 817 N N . GLY A 1 109 ? -8.5 16.531 18.172 1 60.06 109 GLY A N 1
ATOM 818 C CA . GLY A 1 109 ? -8.141 15.312 18.891 1 60.06 109 GLY A CA 1
ATOM 819 C C . GLY A 1 109 ? -7.293 14.359 18.078 1 60.06 109 GLY A C 1
ATOM 820 O O . GLY A 1 109 ? -6.324 13.789 18.578 1 60.06 109 GLY A O 1
ATOM 821 N N . LEU A 1 110 ? -7.57 14.312 16.828 1 61.25 110 LEU A N 1
ATOM 822 C CA . LEU A 1 110 ? -6.805 13.438 15.945 1 61.25 110 LEU A CA 1
ATOM 823 C C . LEU A 1 110 ? -5.375 13.945 15.789 1 61.25 110 LEU A C 1
ATOM 825 O O . LEU A 1 110 ? -4.434 13.156 15.734 1 61.25 110 LEU A O 1
ATOM 829 N N . SER A 1 111 ? -5.254 15.242 15.875 1 57.81 111 SER A N 1
ATOM 830 C CA . SER A 1 111 ? -3.953 15.883 15.695 1 57.81 111 SER A CA 1
ATOM 831 C C . SER A 1 111 ? -3.039 15.633 16.891 1 57.81 111 SER A C 1
ATOM 833 O O . SER A 1 111 ? -1.831 15.445 16.719 1 57.81 111 SER A O 1
ATOM 835 N N . LEU A 1 112 ? -3.633 15.609 18.062 1 60.12 112 LEU A N 1
ATOM 836 C CA . LEU A 1 112 ? -2.83 15.445 19.281 1 60.12 112 LEU A CA 1
ATOM 837 C C . LEU A 1 112 ? -2.324 14.016 19.406 1 60.12 112 LEU A C 1
ATOM 839 O O . LEU A 1 112 ? -1.262 13.773 19.984 1 60.12 112 LEU A O 1
ATOM 843 N N . ALA A 1 113 ? -2.998 13.125 18.812 1 60.97 113 ALA A N 1
ATOM 844 C CA . ALA A 1 113 ? -2.658 11.711 18.953 1 60.97 113 ALA A CA 1
ATOM 845 C C . ALA A 1 113 ? -1.597 11.305 17.938 1 60.97 113 ALA A C 1
ATOM 847 O O . ALA A 1 113 ? -0.961 10.258 18.078 1 60.97 113 ALA A O 1
ATOM 848 N N . VAL A 1 114 ? -1.156 12.141 17.062 1 58.5 114 VAL A N 1
ATOM 849 C CA . VAL A 1 114 ? -0.324 11.812 15.906 1 58.5 114 VAL A CA 1
ATOM 850 C C . VAL A 1 114 ? 1.135 11.688 16.344 1 58.5 114 VAL A C 1
ATOM 852 O O . VAL A 1 114 ? 1.821 10.734 15.969 1 58.5 114 VAL A O 1
ATOM 855 N N . GLN A 1 115 ? 1.479 12.688 17.156 1 64.31 115 GLN A N 1
ATOM 856 C CA . GLN A 1 115 ? 2.9 12.688 17.484 1 64.31 115 GLN A CA 1
ATOM 857 C C . GLN A 1 115 ? 3.301 11.406 18.219 1 64.31 115 GLN A C 1
ATOM 859 O O . GLN A 1 115 ? 4.285 10.766 17.844 1 64.31 115 GLN A O 1
ATOM 864 N N . PRO A 1 116 ? 2.477 10.977 19.094 1 66.31 116 PRO A N 1
ATOM 865 C CA . PRO A 1 116 ? 2.814 9.703 19.734 1 66.31 116 PRO A CA 1
ATOM 866 C C . PRO A 1 116 ? 2.768 8.523 18.766 1 66.31 116 PRO A C 1
ATOM 868 O O . PRO A 1 116 ? 3.584 7.605 18.859 1 66.31 116 PRO A O 1
ATOM 871 N N . VAL A 1 117 ? 1.845 8.602 17.922 1 66.94 117 VAL A N 1
ATOM 872 C CA . VAL A 1 117 ? 1.687 7.52 16.953 1 66.94 117 VAL A CA 1
ATOM 873 C C . VAL A 1 117 ? 2.895 7.477 16.016 1 66.94 117 VAL A C 1
ATOM 875 O O . VAL A 1 117 ? 3.469 6.41 15.789 1 66.94 117 VAL A O 1
ATOM 878 N N . ILE A 1 118 ? 3.316 8.625 15.547 1 67.12 118 ILE A N 1
ATOM 879 C CA . ILE A 1 118 ? 4.469 8.695 14.648 1 67.12 118 ILE A CA 1
ATOM 880 C C . ILE A 1 118 ? 5.723 8.242 15.391 1 67.12 118 ILE A C 1
ATOM 882 O O . ILE A 1 118 ? 6.555 7.523 14.836 1 67.12 118 ILE A O 1
ATOM 886 N N . CYS A 1 119 ? 5.75 8.703 16.578 1 68 119 CYS A N 1
ATOM 887 C CA . CYS A 1 119 ? 6.879 8.297 17.391 1 68 119 CYS A CA 1
ATOM 888 C C . CYS A 1 119 ? 6.926 6.777 17.531 1 68 119 CYS A C 1
ATOM 890 O O . CYS A 1 119 ? 7.992 6.172 17.406 1 68 119 CYS A O 1
ATOM 892 N N . MET A 1 120 ? 5.789 6.238 17.812 1 72.25 120 MET A N 1
ATOM 893 C CA . MET A 1 120 ? 5.711 4.789 17.969 1 72.25 120 MET A CA 1
ATOM 894 C C . MET A 1 120 ? 6.047 4.086 16.656 1 72.25 120 MET A C 1
ATOM 896 O O . MET A 1 120 ? 6.758 3.076 16.656 1 72.25 120 MET A O 1
ATOM 900 N N . LEU A 1 121 ? 5.59 4.688 15.57 1 67.62 121 LEU A N 1
ATOM 901 C CA . LEU A 1 121 ? 5.855 4.086 14.273 1 67.62 121 LEU A CA 1
ATOM 902 C C . LEU A 1 121 ? 7.336 4.176 13.922 1 67.62 121 LEU A C 1
ATOM 904 O O . LEU A 1 121 ? 7.902 3.244 13.344 1 67.62 121 LEU A O 1
ATOM 908 N N . MET A 1 122 ? 7.875 5.246 14.289 1 68 122 MET A N 1
ATOM 909 C CA . MET A 1 122 ? 9.305 5.406 14.062 1 68 122 MET A CA 1
ATOM 910 C C . MET A 1 122 ? 10.109 4.406 14.891 1 68 122 MET A C 1
ATOM 912 O O . MET A 1 122 ? 11.086 3.838 14.406 1 68 122 MET A O 1
ATOM 916 N N . LEU A 1 123 ? 9.609 4.25 16.078 1 67.31 123 LEU A N 1
ATOM 917 C CA . LEU A 1 123 ? 10.242 3.262 16.953 1 67.31 123 LEU A CA 1
ATOM 918 C C . LEU A 1 123 ? 10.086 1.856 16.375 1 67.31 123 LEU A C 1
ATOM 920 O O . LEU A 1 123 ? 11.039 1.071 16.375 1 67.31 123 LEU A O 1
ATOM 924 N N . LEU A 1 124 ? 8.953 1.606 15.922 1 66.69 124 LEU A N 1
ATOM 925 C CA . LEU A 1 124 ? 8.688 0.307 15.312 1 66.69 124 LEU A CA 1
ATOM 926 C C . LEU A 1 124 ? 9.562 0.085 14.086 1 66.69 124 LEU A C 1
ATOM 928 O O . LEU A 1 124 ? 10.086 -1.013 13.883 1 66.69 124 LEU A O 1
ATOM 932 N N . LEU A 1 125 ? 9.656 1.087 13.273 1 63.09 125 LEU A N 1
ATOM 933 C CA . LEU A 1 125 ? 10.492 1.005 12.086 1 63.09 125 LEU A CA 1
ATOM 934 C C . LEU A 1 125 ? 11.945 0.718 12.461 1 63.09 125 LEU A C 1
ATOM 936 O O . LEU A 1 125 ? 12.602 -0.115 11.836 1 63.09 125 LEU A O 1
ATOM 940 N N . THR A 1 126 ? 12.289 1.389 13.477 1 62.81 126 THR A N 1
ATOM 941 C CA . THR A 1 126 ? 13.664 1.225 13.938 1 62.81 126 THR A CA 1
ATOM 942 C C . THR A 1 126 ? 13.898 -0.196 14.445 1 62.81 126 THR A C 1
ATOM 944 O O . THR A 1 126 ? 14.898 -0.824 14.102 1 62.81 126 THR A O 1
ATOM 947 N N . VAL A 1 127 ? 12.938 -0.7 15.203 1 64.94 127 VAL A N 1
ATOM 948 C CA . VAL A 1 127 ? 13.062 -2.033 15.781 1 64.94 127 VAL A CA 1
ATOM 949 C C . VAL A 1 127 ? 13.023 -3.082 14.672 1 64.94 127 VAL A C 1
ATOM 951 O O . VAL A 1 127 ? 13.781 -4.055 14.695 1 64.94 127 VAL A O 1
ATOM 954 N N . THR A 1 128 ? 12.102 -2.859 13.789 1 64.12 128 THR A N 1
ATOM 955 C CA . THR A 1 128 ? 11.953 -3.812 12.688 1 64.12 128 THR A CA 1
ATOM 956 C C . THR A 1 128 ? 13.234 -3.871 11.852 1 64.12 128 THR A C 1
ATOM 958 O O . THR A 1 128 ? 13.695 -4.957 11.492 1 64.12 128 THR A O 1
ATOM 961 N N . ILE A 1 129 ? 13.695 -2.756 11.547 1 57.47 129 ILE A N 1
ATOM 962 C CA . ILE A 1 129 ? 14.922 -2.697 10.742 1 57.47 129 ILE A CA 1
ATOM 963 C C . ILE A 1 129 ? 16.078 -3.334 11.516 1 57.47 129 ILE A C 1
ATOM 965 O O . ILE A 1 129 ? 16.875 -4.07 10.945 1 57.47 129 ILE A O 1
ATOM 969 N N . PHE A 1 130 ? 15.977 -3.035 12.758 1 60.03 130 PHE A N 1
ATOM 970 C CA . PHE A 1 130 ? 17 -3.586 13.625 1 60.03 130 PHE A CA 1
ATOM 971 C C . PHE A 1 130 ? 16.938 -5.109 13.648 1 60.03 130 PHE A C 1
ATOM 973 O O . PHE A 1 130 ? 17.969 -5.781 13.555 1 60.03 130 PHE A O 1
ATOM 980 N N . ASN A 1 131 ? 15.781 -5.59 13.859 1 59.66 131 ASN A N 1
ATOM 981 C CA . ASN A 1 131 ? 15.586 -7.035 13.914 1 59.66 131 ASN A CA 1
ATOM 982 C C . ASN A 1 131 ? 15.953 -7.699 12.586 1 59.66 131 ASN A C 1
ATOM 984 O O . ASN A 1 131 ? 16.562 -8.773 12.57 1 59.66 131 ASN A O 1
ATOM 988 N N . ASP A 1 132 ? 15.516 -7.07 11.562 1 56.88 132 ASP A N 1
ATOM 989 C CA . ASP A 1 132 ? 15.828 -7.613 10.25 1 56.88 132 ASP A CA 1
ATOM 990 C C . ASP A 1 132 ? 17.344 -7.641 10.016 1 56.88 132 ASP A C 1
ATOM 992 O O . ASP A 1 132 ? 17.859 -8.578 9.414 1 56.88 132 ASP A O 1
ATOM 996 N N . ALA A 1 133 ? 17.875 -6.566 10.445 1 54.25 133 ALA A N 1
ATOM 997 C CA . ALA A 1 133 ? 19.344 -6.48 10.344 1 54.25 133 ALA A CA 1
ATOM 998 C C . ALA A 1 133 ? 20.016 -7.57 11.172 1 54.25 133 ALA A C 1
ATOM 1000 O O . ALA A 1 133 ? 21 -8.164 10.742 1 54.25 133 ALA A O 1
ATOM 1001 N N . LEU A 1 134 ? 19.391 -7.707 12.375 1 54.94 134 LEU A N 1
ATOM 1002 C CA . LEU A 1 134 ? 19.953 -8.719 13.266 1 54.94 134 LEU A CA 1
ATOM 1003 C C . LEU A 1 134 ? 19.828 -10.109 12.656 1 54.94 134 LEU A C 1
ATOM 1005 O O . LEU A 1 134 ? 20.734 -10.938 12.789 1 54.94 134 LEU A O 1
ATOM 1009 N N . GLN A 1 135 ? 18.625 -10.266 12.211 1 54.72 135 GLN A N 1
ATOM 1010 C CA . GLN A 1 135 ? 18.391 -11.578 11.633 1 54.72 135 GLN A CA 1
ATOM 1011 C C . GLN A 1 135 ? 19.297 -11.836 10.438 1 54.72 135 GLN A C 1
ATOM 1013 O O . GLN A 1 135 ? 19.688 -12.969 10.172 1 54.72 135 GLN A O 1
ATOM 1018 N N . SER A 1 136 ? 19.359 -10.758 9.836 1 50.97 136 SER A N 1
ATOM 1019 C CA . SER A 1 136 ? 20.203 -10.945 8.664 1 50.97 136 SER A CA 1
ATOM 1020 C C . SER A 1 136 ? 21.688 -10.93 9.039 1 50.97 136 SER A C 1
ATOM 1022 O O . SER A 1 136 ? 22.469 -11.695 8.492 1 50.97 136 SER A O 1
ATOM 1024 N N . ILE A 1 137 ? 21.922 -9.766 10.016 1 51.16 137 ILE A N 1
ATOM 1025 C CA . ILE A 1 137 ? 23.328 -9.641 10.398 1 51.16 137 ILE A CA 1
ATOM 1026 C C . ILE A 1 137 ? 23.516 -10.031 11.859 1 51.16 137 ILE A C 1
ATOM 1028 O O . ILE A 1 137 ? 22.641 -9.766 12.688 1 51.16 137 ILE A O 1
ATOM 1032 N N . GLY A 1 138 ? 24.344 -10.883 12.133 1 50.62 138 GLY A N 1
ATOM 1033 C CA . GLY A 1 138 ? 24.766 -11.273 13.469 1 50.62 138 GLY A CA 1
ATOM 1034 C C . GLY A 1 138 ? 24.5 -10.211 14.516 1 50.62 138 GLY A C 1
ATOM 1035 O O . GLY A 1 138 ? 24.219 -9.062 14.18 1 50.62 138 GLY A O 1
ATOM 1036 N N . TRP A 1 139 ? 24.172 -10.508 15.797 1 51.72 139 TRP A N 1
ATOM 1037 C CA . TRP A 1 139 ? 23.797 -9.703 16.969 1 51.72 139 TRP A CA 1
ATOM 1038 C C . TRP A 1 139 ? 24.688 -8.469 17.078 1 51.72 139 TRP A C 1
ATOM 1040 O O . TRP A 1 139 ? 24.219 -7.391 17.438 1 51.72 139 TRP A O 1
ATOM 1050 N N . ILE A 1 140 ? 25.906 -8.672 16.812 1 51.22 140 ILE A N 1
ATOM 1051 C CA . ILE A 1 140 ? 26.875 -7.617 17.125 1 51.22 140 ILE A CA 1
ATOM 1052 C C . ILE A 1 140 ? 26.703 -6.465 16.141 1 51.22 140 ILE A C 1
ATOM 1054 O O . ILE A 1 140 ? 26.703 -5.297 16.531 1 51.22 140 ILE A O 1
ATOM 1058 N N . GLN A 1 141 ? 26.5 -6.809 14.898 1 50.28 141 GLN A N 1
ATOM 1059 C CA . GLN A 1 141 ? 26.469 -5.777 13.867 1 50.28 141 GLN A CA 1
ATOM 1060 C C . GLN A 1 141 ? 25.141 -5.012 13.906 1 50.28 141 GLN A C 1
ATOM 1062 O O . GLN A 1 141 ? 25.094 -3.818 13.602 1 50.28 141 GLN A O 1
ATOM 1067 N N . SER A 1 142 ? 24.203 -5.746 14.398 1 52.09 142 SER A N 1
ATOM 1068 C CA . SER A 1 142 ? 22.906 -5.125 14.578 1 52.09 142 SER A CA 1
ATOM 1069 C C . SER A 1 142 ? 22.953 -4.035 15.641 1 52.09 142 SER A C 1
ATOM 1071 O O . SER A 1 142 ? 22.312 -2.986 15.492 1 52.09 142 SER A O 1
ATOM 1073 N N . ILE A 1 143 ? 23.656 -4.336 16.625 1 54.16 143 ILE A N 1
ATOM 1074 C CA . ILE A 1 143 ? 23.797 -3.371 17.703 1 54.16 143 ILE A CA 1
ATOM 1075 C C . ILE A 1 143 ? 24.516 -2.125 17.188 1 54.16 143 ILE A C 1
ATOM 1077 O O . ILE A 1 143 ? 24.156 -1.001 17.547 1 54.16 143 ILE A O 1
ATOM 1081 N N . VAL A 1 144 ? 25.453 -2.352 16.391 1 54.72 144 VAL A N 1
ATOM 1082 C CA . VAL A 1 144 ? 26.219 -1.232 15.859 1 54.72 144 VAL A CA 1
ATOM 1083 C C . VAL A 1 144 ? 25.344 -0.381 14.953 1 54.72 144 VAL A C 1
ATOM 1085 O O . VAL A 1 144 ? 25.359 0.849 15.039 1 54.72 144 VAL A O 1
ATOM 1088 N N . ILE A 1 145 ? 24.562 -1.111 14.242 1 54.44 145 ILE A N 1
ATOM 1089 C CA . ILE A 1 145 ? 23.688 -0.39 13.32 1 54.44 145 ILE A CA 1
ATOM 1090 C C . ILE A 1 145 ? 22.625 0.359 14.109 1 54.44 145 ILE A C 1
ATOM 1092 O O . ILE A 1 145 ? 22.297 1.506 13.789 1 54.44 145 ILE A O 1
ATOM 1096 N N . ALA A 1 146 ? 22.156 -0.275 15.141 1 55.25 146 ALA A N 1
ATOM 1097 C CA . ALA A 1 146 ? 21.156 0.342 16 1 55.25 146 ALA A CA 1
ATOM 1098 C C . ALA A 1 146 ? 21.734 1.56 16.719 1 55.25 146 ALA A C 1
ATOM 1100 O O . ALA A 1 146 ? 21.062 2.59 16.844 1 55.25 146 ALA A O 1
ATOM 1101 N N . ALA A 1 147 ? 22.812 1.35 17.188 1 55.06 147 ALA A N 1
ATOM 1102 C CA . ALA A 1 147 ? 23.484 2.422 17.922 1 55.06 147 ALA A CA 1
ATOM 1103 C C . ALA A 1 147 ? 23.781 3.609 17 1 55.06 147 ALA A C 1
ATOM 1105 O O . ALA A 1 147 ? 23.547 4.762 17.375 1 55.06 147 ALA A O 1
ATOM 1106 N N . VAL A 1 148 ? 24.219 3.334 15.898 1 54.25 148 VAL A N 1
ATOM 1107 C CA . VAL A 1 148 ? 24.531 4.391 14.945 1 54.25 148 VAL A CA 1
ATOM 1108 C C . VAL A 1 148 ? 23.25 5.07 14.477 1 54.25 148 VAL A C 1
ATOM 1110 O O . VAL A 1 148 ? 23.188 6.297 14.367 1 54.25 148 VAL A O 1
ATOM 1113 N N . ALA A 1 149 ? 22.312 4.238 14.336 1 53.47 149 ALA A N 1
ATOM 1114 C CA . ALA A 1 149 ? 21.016 4.785 13.922 1 53.47 149 ALA A CA 1
ATOM 1115 C C . ALA A 1 149 ? 20.422 5.672 15.008 1 53.47 149 ALA A C 1
ATOM 1117 O O . ALA A 1 149 ? 19.875 6.742 14.719 1 53.47 149 ALA A O 1
ATOM 1118 N N . PHE A 1 150 ? 20.469 5.211 16.203 1 52.28 150 PHE A N 1
ATOM 1119 C CA . PHE A 1 150 ? 19.984 5.973 17.344 1 52.28 150 PHE A CA 1
ATOM 1120 C C . PHE A 1 150 ? 20.75 7.285 17.484 1 52.28 150 PHE A C 1
ATOM 1122 O O . PHE A 1 150 ? 20.141 8.336 17.719 1 52.28 150 PHE A O 1
ATOM 1129 N N . LEU A 1 151 ? 21.953 7.148 17.406 1 50.66 151 LEU A N 1
ATOM 1130 C CA . LEU A 1 151 ? 22.797 8.328 17.547 1 50.66 151 LEU A CA 1
ATOM 1131 C C . LEU A 1 151 ? 22.516 9.32 16.422 1 50.66 151 LEU A C 1
ATOM 1133 O O . LEU A 1 151 ? 22.484 10.531 16.641 1 50.66 151 LEU A O 1
ATOM 1137 N N . LEU A 1 152 ? 22.359 8.742 15.367 1 51.56 152 LEU A N 1
ATOM 1138 C CA . LEU A 1 152 ? 22.156 9.633 14.227 1 51.56 152 LEU A CA 1
ATOM 1139 C C . LEU A 1 152 ? 20.766 10.273 14.281 1 51.56 152 LEU A C 1
ATOM 1141 O O . LEU A 1 152 ? 20.594 11.422 13.875 1 51.56 152 LEU A O 1
ATOM 1145 N N . LEU A 1 153 ? 19.828 9.562 14.758 1 50.41 153 LEU A N 1
ATOM 1146 C CA . LEU A 1 153 ? 18.469 10.078 14.859 1 50.41 153 LEU A CA 1
ATOM 1147 C C . LEU A 1 153 ? 18.375 11.141 15.945 1 50.41 153 LEU A C 1
ATOM 1149 O O . LEU A 1 153 ? 17.641 12.117 15.805 1 50.41 153 LEU A O 1
ATOM 1153 N N . THR A 1 154 ? 18.891 10.852 17 1 47.56 154 THR A N 1
ATOM 1154 C CA . THR A 1 154 ? 18.812 11.773 18.125 1 47.56 154 THR A CA 1
ATOM 1155 C C . THR A 1 154 ? 19.766 12.953 17.938 1 47.56 154 THR A C 1
ATOM 1157 O O . THR A 1 154 ? 19.422 14.094 18.25 1 47.56 154 THR A O 1
ATOM 1160 N N . LYS A 1 155 ? 20.922 12.578 17.719 1 48.66 155 LYS A N 1
ATOM 1161 C CA . LYS A 1 155 ? 21.891 13.664 17.812 1 48.66 155 LYS A CA 1
ATOM 1162 C C . LYS A 1 155 ? 21.938 14.484 16.516 1 48.66 155 LYS A C 1
ATOM 1164 O O . LYS A 1 155 ? 22.109 15.703 16.562 1 48.66 155 LYS A O 1
ATOM 1169 N N . LEU A 1 156 ? 21.953 13.727 15.383 1 47.62 156 LEU A N 1
ATOM 1170 C CA . LEU A 1 156 ? 22.266 14.562 14.227 1 47.62 156 LEU A CA 1
ATOM 1171 C C . LEU A 1 156 ? 21 14.844 13.414 1 47.62 156 LEU A C 1
ATOM 1173 O O . LEU A 1 156 ? 21.062 15.422 12.328 1 47.62 156 LEU A O 1
ATOM 1177 N N . LYS A 1 157 ? 19.969 14.906 14.102 1 49.34 157 LYS A N 1
ATOM 1178 C CA . LYS A 1 157 ? 18.766 15.289 13.375 1 49.34 157 LYS A CA 1
ATOM 1179 C C . LYS A 1 157 ? 18.828 14.805 11.93 1 49.34 157 LYS A C 1
ATOM 1181 O O . LYS A 1 157 ? 18.406 15.523 11.016 1 49.34 157 LYS A O 1
ATOM 1186 N N . VAL A 1 158 ? 19.578 13.758 11.703 1 49.25 158 VAL A N 1
ATOM 1187 C CA . VAL A 1 158 ? 19.812 13.281 10.344 1 49.25 158 VAL A CA 1
ATOM 1188 C C . VAL A 1 158 ? 18.562 12.57 9.812 1 49.25 158 VAL A C 1
ATOM 1190 O O . VAL A 1 158 ? 17.781 12.023 10.594 1 49.25 158 VAL A O 1
ATOM 1193 N N . HIS A 1 159 ? 18.281 12.75 8.625 1 54.62 159 HIS A N 1
ATOM 1194 C CA . HIS A 1 159 ? 17.125 12.227 7.902 1 54.62 159 HIS A CA 1
ATOM 1195 C C . HIS A 1 159 ? 17.062 10.703 8.008 1 54.62 159 HIS A C 1
ATOM 1197 O O . HIS A 1 159 ? 18.062 10.023 7.773 1 54.62 159 HIS A O 1
ATOM 1203 N N . PRO A 1 160 ? 16.172 10.234 8.766 1 53.22 160 PRO A N 1
ATOM 1204 C CA . PRO A 1 160 ? 16.062 8.789 8.961 1 53.22 160 PRO A CA 1
ATOM 1205 C C . PRO A 1 160 ? 16.422 7.988 7.715 1 53.22 160 PRO A C 1
ATOM 1207 O O . PRO A 1 160 ? 16.969 6.891 7.824 1 53.22 160 PRO A O 1
ATOM 1210 N N . ALA A 1 161 ? 16.156 8.469 6.602 1 55.75 161 ALA A N 1
ATOM 1211 C CA . ALA A 1 161 ? 16.469 7.793 5.344 1 55.75 161 ALA A CA 1
ATOM 1212 C C . ALA A 1 161 ? 17.969 7.512 5.234 1 55.75 161 ALA A C 1
ATOM 1214 O O . ALA A 1 161 ? 18.375 6.449 4.762 1 55.75 161 ALA A O 1
ATOM 1215 N N . LEU A 1 162 ? 18.609 8.398 5.57 1 57.91 162 LEU A N 1
ATOM 1216 C CA . LEU A 1 162 ? 20.062 8.258 5.477 1 57.91 162 LEU A CA 1
ATOM 1217 C C . LEU A 1 162 ? 20.547 7.145 6.395 1 57.91 162 LEU A C 1
ATOM 1219 O O . LEU A 1 162 ? 21.469 6.406 6.039 1 57.91 162 LEU A O 1
ATOM 1223 N N . VAL A 1 163 ? 19.859 7.062 7.488 1 56.16 163 VAL A N 1
ATOM 1224 C CA . VAL A 1 163 ? 20.219 6.043 8.461 1 56.16 163 VAL A CA 1
ATOM 1225 C C . VAL A 1 163 ? 19.922 4.656 7.898 1 56.16 163 VAL A C 1
ATOM 1227 O O . VAL A 1 163 ? 20.734 3.732 8.039 1 56.16 163 VAL A O 1
ATOM 1230 N N . ILE A 1 164 ? 18.922 4.652 7.289 1 56 164 ILE A N 1
ATOM 1231 C CA . ILE A 1 164 ? 18.5 3.379 6.723 1 56 164 ILE A CA 1
ATOM 1232 C C . ILE A 1 164 ? 19.438 2.971 5.598 1 56 164 ILE A C 1
ATOM 1234 O O . ILE A 1 164 ? 19.875 1.821 5.531 1 56 164 ILE A O 1
ATOM 1238 N N . VAL A 1 165 ? 19.734 3.887 4.77 1 58.81 165 VAL A N 1
ATOM 1239 C CA . VAL A 1 165 ? 20.625 3.625 3.652 1 58.81 165 VAL A CA 1
ATOM 1240 C C . VAL A 1 165 ? 21.984 3.152 4.18 1 58.81 165 VAL A C 1
ATOM 1242 O O . VAL A 1 165 ? 22.578 2.217 3.637 1 58.81 165 VAL A O 1
ATOM 1245 N N . MET A 1 166 ? 22.375 3.838 5.133 1 58.66 166 MET A N 1
ATOM 1246 C CA . MET A 1 166 ? 2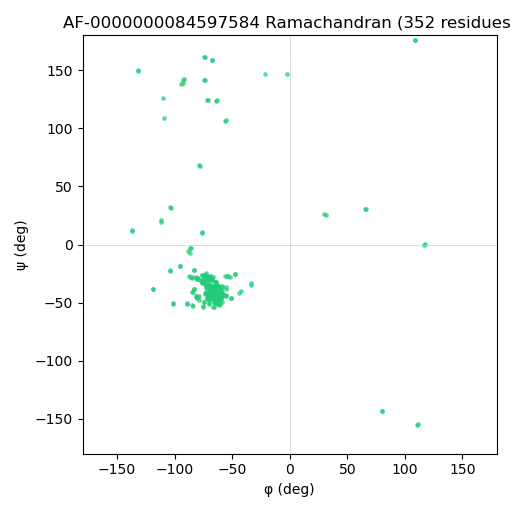3.656 3.471 5.707 1 58.66 166 MET A CA 1
ATOM 1247 C C . MET A 1 166 ? 23.609 2.072 6.312 1 58.66 166 MET A C 1
ATOM 1249 O O . MET A 1 166 ? 24.578 1.309 6.199 1 58.66 166 MET A O 1
ATOM 1253 N N . ALA A 1 167 ? 22.5 1.854 6.902 1 54.03 167 ALA A N 1
ATOM 1254 C CA . ALA A 1 167 ? 22.328 0.535 7.504 1 54.03 167 ALA A CA 1
ATOM 1255 C C . ALA A 1 167 ? 22.312 -0.556 6.438 1 54.03 167 ALA A C 1
ATOM 1257 O O . ALA A 1 167 ? 22.906 -1.621 6.621 1 54.03 167 ALA A O 1
ATOM 1258 N N . PHE A 1 168 ? 21.625 -0.226 5.355 1 53.5 168 PHE A N 1
ATOM 1259 C CA . PHE A 1 168 ? 21.578 -1.164 4.238 1 53.5 168 PHE A CA 1
ATOM 1260 C C . PHE A 1 168 ? 22.953 -1.329 3.613 1 53.5 168 PHE A C 1
ATOM 1262 O O . PHE A 1 168 ? 23.344 -2.439 3.246 1 53.5 168 PHE A O 1
ATOM 1269 N N . ALA A 1 169 ? 23.438 -0.207 3.303 1 55.34 169 ALA A N 1
ATOM 1270 C CA . ALA A 1 169 ? 24.781 -0.236 2.746 1 55.34 169 ALA A CA 1
ATOM 1271 C C . ALA A 1 169 ? 25.719 -1.033 3.641 1 55.34 169 ALA A C 1
ATOM 1273 O O . ALA A 1 169 ? 26.531 -1.829 3.15 1 55.34 169 ALA A O 1
ATOM 1274 N N . TYR A 1 170 ? 25.625 -0.746 4.863 1 50.72 170 TYR A N 1
ATOM 1275 C CA . TYR A 1 170 ? 26.469 -1.466 5.809 1 50.72 170 TYR A CA 1
ATOM 1276 C C . TYR A 1 170 ? 26.109 -2.949 5.836 1 50.72 170 TYR A C 1
ATOM 1278 O O . TYR A 1 170 ? 27 -3.805 5.836 1 50.72 170 TYR A O 1
ATOM 1286 N N . GLY A 1 171 ? 24.875 -3.178 5.938 1 48.12 171 GLY A N 1
ATOM 1287 C CA . GLY A 1 171 ? 24.453 -4.566 5.938 1 48.12 171 GLY A CA 1
ATOM 1288 C C . GLY A 1 171 ? 24.812 -5.305 4.66 1 48.12 171 GLY A C 1
ATOM 1289 O O . GLY A 1 171 ? 25.234 -6.457 4.703 1 48.12 171 GLY A O 1
ATOM 1290 N N . GLY A 1 172 ? 24.453 -4.754 3.57 1 47.38 172 GLY A N 1
ATOM 1291 C CA . GLY A 1 172 ? 24.734 -5.355 2.279 1 47.38 172 GLY A CA 1
ATOM 1292 C C . GLY A 1 172 ? 26.219 -5.504 2.006 1 47.38 172 GLY A C 1
ATOM 1293 O O . GLY A 1 172 ? 26.656 -6.492 1.41 1 47.38 172 GLY A O 1
ATOM 1294 N N . ILE A 1 173 ? 26.859 -4.402 2.188 1 47.38 173 ILE A N 1
ATOM 1295 C CA . ILE A 1 173 ? 28.281 -4.398 1.849 1 47.38 173 ILE A CA 1
ATOM 1296 C C . ILE A 1 173 ? 29.062 -5.164 2.912 1 47.38 173 ILE A C 1
ATOM 1298 O O . ILE A 1 173 ? 29.969 -5.941 2.59 1 47.38 173 ILE A O 1
ATOM 1302 N N . VAL A 1 174 ? 28.766 -4.781 4.098 1 45.31 174 VAL A N 1
ATOM 1303 C CA . VAL A 1 174 ? 29.688 -5.273 5.113 1 45.31 174 VAL A CA 1
ATOM 1304 C C . VAL A 1 174 ? 29.344 -6.711 5.484 1 45.31 174 VAL A C 1
ATOM 1306 O O . VAL A 1 174 ? 30.219 -7.5 5.844 1 45.31 174 VAL A O 1
ATOM 1309 N N . ILE A 1 175 ? 28.141 -7.02 5.371 1 45.94 175 ILE A N 1
ATOM 1310 C CA . ILE A 1 175 ? 27.781 -8.344 5.852 1 45.94 175 ILE A CA 1
ATOM 1311 C C . ILE A 1 175 ? 28.359 -9.406 4.918 1 45.94 175 ILE A C 1
ATOM 1313 O O . ILE A 1 175 ? 28.906 -10.414 5.375 1 45.94 175 ILE A O 1
ATOM 1317 N N . PRO A 1 176 ? 28.094 -9.227 3.689 1 44.03 176 PRO A N 1
ATOM 1318 C CA . PRO A 1 176 ? 28.75 -10.297 2.943 1 44.03 176 PRO A CA 1
ATOM 1319 C C . PRO A 1 176 ? 30.25 -10.383 3.227 1 44.03 176 PRO A C 1
ATOM 1321 O O . PRO A 1 176 ? 30.859 -11.438 3.027 1 44.03 176 PRO A O 1
ATOM 1324 N N . PHE A 1 177 ? 30.781 -9.352 3.561 1 41.78 177 PHE A N 1
ATOM 1325 C CA . PHE A 1 177 ? 32.219 -9.414 3.816 1 41.78 177 PHE A CA 1
ATOM 1326 C C . PHE A 1 177 ? 32.5 -9.789 5.266 1 41.78 177 PHE A C 1
ATOM 1328 O O . PHE A 1 177 ? 33.656 -9.938 5.664 1 41.78 177 PHE A O 1
ATOM 1335 N N . LEU A 1 178 ? 31.547 -9.875 6.02 1 38.31 178 LEU A N 1
ATOM 1336 C CA . LEU A 1 178 ? 31.844 -10.422 7.336 1 38.31 178 LEU A CA 1
ATOM 1337 C C . LEU A 1 178 ? 31.547 -11.914 7.391 1 38.31 178 LEU A C 1
ATOM 1339 O O . LEU A 1 178 ? 30.625 -12.391 6.738 1 38.31 178 LEU A O 1
ATOM 1343 N N . MET B 1 1 ? 10.828 22.125 -10.586 1 87.56 1 MET B N 1
ATOM 1344 C CA . MET B 1 1 ? 11.688 21.812 -9.453 1 87.56 1 MET B CA 1
ATOM 1345 C C . MET B 1 1 ? 10.891 21.109 -8.352 1 87.56 1 MET B C 1
ATOM 1347 O O . MET B 1 1 ? 11.32 20.078 -7.828 1 87.56 1 MET B O 1
ATOM 1351 N N . ILE B 1 2 ? 9.625 21.516 -8.258 1 93.75 2 ILE B N 1
ATOM 1352 C CA . ILE B 1 2 ? 8.828 20.984 -7.16 1 93.75 2 ILE B CA 1
ATOM 1353 C C . ILE B 1 2 ? 8.438 19.547 -7.449 1 93.75 2 ILE B C 1
ATOM 1355 O O . ILE B 1 2 ? 8.383 18.719 -6.535 1 93.75 2 ILE B O 1
ATOM 1359 N N . TYR B 1 3 ? 8.305 19.188 -8.695 1 95.06 3 TYR B N 1
ATOM 1360 C CA . TYR B 1 3 ? 7.945 17.828 -9.078 1 95.06 3 TYR B CA 1
ATOM 1361 C C . TYR B 1 3 ? 9.086 16.859 -8.781 1 95.06 3 TYR B C 1
ATOM 1363 O O . TYR B 1 3 ? 8.844 15.719 -8.383 1 95.06 3 TYR B O 1
ATOM 1371 N N . VAL B 1 4 ? 10.297 17.297 -8.93 1 95.19 4 VAL B N 1
ATOM 1372 C CA . VAL B 1 4 ? 11.469 16.469 -8.672 1 95.19 4 VAL B CA 1
ATOM 1373 C C . VAL B 1 4 ? 11.594 16.203 -7.168 1 95.19 4 VAL B C 1
ATOM 1375 O O . VAL B 1 4 ? 11.883 15.086 -6.754 1 95.19 4 VAL B O 1
ATOM 1378 N N . TYR B 1 5 ? 11.32 17.266 -6.383 1 95.38 5 TYR B N 1
ATOM 1379 C CA . TYR B 1 5 ? 11.367 17.125 -4.934 1 95.38 5 TYR B CA 1
ATOM 1380 C C . TYR B 1 5 ? 10.289 16.156 -4.453 1 95.38 5 TYR B C 1
ATOM 1382 O O . TYR B 1 5 ? 10.539 15.32 -3.582 1 95.38 5 TYR B O 1
ATOM 1390 N N . LEU B 1 6 ? 9.117 16.328 -5.105 1 96.56 6 LEU B N 1
ATOM 1391 C CA . LEU B 1 6 ? 8.008 15.445 -4.762 1 96.56 6 LEU B CA 1
ATOM 1392 C C . LEU B 1 6 ? 8.352 13.992 -5.094 1 96.56 6 LEU B C 1
ATOM 1394 O O . LEU B 1 6 ? 8.102 13.094 -4.289 1 96.56 6 LEU B O 1
ATOM 1398 N N . PHE B 1 7 ? 8.953 13.859 -6.254 1 96.81 7 PHE B N 1
ATOM 1399 C CA . PHE B 1 7 ? 9.32 12.516 -6.695 1 96.81 7 PHE B CA 1
ATOM 1400 C C . PHE B 1 7 ? 10.328 11.891 -5.742 1 96.81 7 PHE B C 1
ATOM 1402 O O . PHE B 1 7 ? 10.133 10.773 -5.262 1 96.81 7 PHE B O 1
ATOM 1409 N N . PHE B 1 8 ? 11.305 12.562 -5.395 1 93.88 8 PHE B N 1
ATOM 1410 C CA . PHE B 1 8 ? 12.391 12 -4.602 1 93.88 8 PHE B CA 1
ATOM 1411 C C . PHE B 1 8 ? 11.945 11.781 -3.16 1 93.88 8 PHE B C 1
ATOM 1413 O O . PHE B 1 8 ? 12.383 10.828 -2.51 1 93.88 8 PHE B O 1
ATOM 1420 N N . ALA B 1 9 ? 11.109 12.633 -2.648 1 93.75 9 ALA B N 1
ATOM 1421 C CA . ALA B 1 9 ? 10.609 12.492 -1.283 1 93.75 9 ALA B CA 1
ATOM 1422 C C . ALA B 1 9 ? 9.852 11.18 -1.109 1 93.75 9 ALA B C 1
ATOM 1424 O O . ALA B 1 9 ? 10.109 10.43 -0.166 1 93.75 9 ALA B O 1
ATOM 1425 N N . PHE B 1 10 ? 9.031 10.922 -2.07 1 95.69 10 PHE B N 1
ATOM 1426 C CA . PHE B 1 10 ? 8.211 9.727 -1.946 1 95.69 10 PHE B CA 1
ATOM 1427 C C . PHE B 1 10 ? 8.969 8.5 -2.438 1 95.69 10 PHE B C 1
ATOM 1429 O O . PHE B 1 10 ? 8.758 7.391 -1.938 1 95.69 10 PHE B O 1
ATOM 1436 N N . PHE B 1 11 ? 9.867 8.68 -3.355 1 93.75 11 PHE B N 1
ATOM 1437 C CA . PHE B 1 11 ? 10.695 7.574 -3.828 1 93.75 11 PHE B CA 1
ATOM 1438 C C . PHE B 1 11 ? 11.586 7.043 -2.709 1 93.75 11 PHE B C 1
ATOM 1440 O O . PHE B 1 11 ? 11.617 5.836 -2.455 1 93.75 11 PHE B O 1
ATOM 1447 N N . ILE B 1 12 ? 12.18 7.914 -2.027 1 86.94 12 ILE B N 1
ATOM 1448 C CA . ILE B 1 12 ? 13.109 7.535 -0.972 1 86.94 12 ILE B CA 1
ATOM 1449 C C . ILE B 1 12 ? 12.344 6.945 0.208 1 86.94 12 ILE B C 1
ATOM 1451 O O . ILE B 1 12 ? 12.75 5.934 0.779 1 86.94 12 ILE B O 1
ATOM 1455 N N . ALA B 1 13 ? 11.227 7.559 0.579 1 86.94 13 ALA B N 1
ATOM 1456 C CA . ALA B 1 13 ? 10.43 7.102 1.716 1 86.94 13 ALA B CA 1
ATOM 1457 C C . ALA B 1 13 ? 9.914 5.684 1.495 1 86.94 13 ALA B C 1
ATOM 1459 O O . ALA B 1 13 ? 9.883 4.875 2.428 1 86.94 13 ALA B O 1
ATOM 1460 N N . ASN B 1 14 ? 9.555 5.43 0.232 1 86.62 14 ASN B N 1
ATOM 1461 C CA . ASN B 1 14 ? 8.984 4.117 -0.042 1 86.62 14 ASN B CA 1
ATOM 1462 C C . ASN B 1 14 ? 10.07 3.086 -0.339 1 86.62 14 ASN B C 1
ATOM 1464 O O . ASN B 1 14 ? 9.883 1.892 -0.098 1 86.62 14 ASN B O 1
ATOM 1468 N N . LEU B 1 15 ? 11.156 3.529 -0.85 1 81 15 LEU B N 1
ATOM 1469 C CA . LEU B 1 15 ? 12.273 2.631 -1.117 1 81 15 LEU B CA 1
ATOM 1470 C C . LEU B 1 15 ? 12.93 2.174 0.183 1 81 15 LEU B C 1
ATOM 1472 O O . LEU B 1 15 ? 13.32 1.013 0.312 1 81 15 LEU B O 1
ATOM 1476 N N . LEU B 1 16 ? 12.914 3.068 1.1 1 74.69 16 LEU B N 1
ATOM 1477 C CA . LEU B 1 16 ? 13.594 2.771 2.357 1 74.69 16 LEU B CA 1
ATOM 1478 C C . LEU B 1 16 ? 12.609 2.225 3.389 1 74.69 16 LEU B C 1
ATOM 1480 O O . LEU B 1 16 ? 13.023 1.652 4.398 1 74.69 16 LEU B O 1
ATOM 1484 N N . GLY B 1 17 ? 11.328 2.488 3.119 1 70.12 17 GLY B N 1
ATOM 1485 C CA . GLY B 1 17 ? 10.305 1.997 4.027 1 70.12 17 GLY B CA 1
ATOM 1486 C C . GLY B 1 17 ? 10 0.524 3.838 1 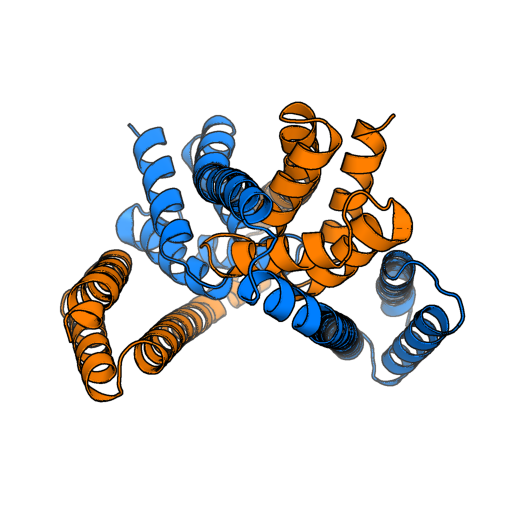70.12 17 GLY B C 1
ATOM 1487 O O . GLY B 1 17 ? 8.891 0.165 3.428 1 70.12 17 GLY B O 1
ATOM 1488 N N . TYR B 1 18 ? 11.055 -0.25 4.215 1 59.72 18 TYR B N 1
ATOM 1489 C CA . TYR B 1 18 ? 10.93 -1.697 4.074 1 59.72 18 TYR B CA 1
ATOM 1490 C C . TYR B 1 18 ? 9.836 -2.242 4.984 1 59.72 18 TYR B C 1
ATOM 1492 O O . TYR B 1 18 ? 9.727 -1.839 6.145 1 59.72 18 TYR B O 1
ATOM 1500 N N . GLY B 1 19 ? 8.844 -2.936 4.484 1 56 19 GLY B N 1
ATOM 1501 C CA . GLY B 1 19 ? 7.91 -3.611 5.375 1 56 19 GLY B CA 1
ATOM 1502 C C . GLY B 1 19 ? 6.488 -3.102 5.25 1 56 19 GLY B C 1
ATOM 1503 O O . GLY B 1 19 ? 5.602 -3.527 5.996 1 56 19 GLY B O 1
ATOM 1504 N N . GLY B 1 20 ? 6.273 -2.16 4.395 1 59.47 20 GLY B N 1
ATOM 1505 C CA . GLY B 1 20 ? 4.879 -1.798 4.211 1 59.47 20 GLY B CA 1
ATOM 1506 C C . GLY B 1 20 ? 4.543 -0.421 4.754 1 59.47 20 GLY B C 1
ATOM 1507 O O . GLY B 1 20 ? 5.414 0.446 4.84 1 59.47 20 GLY B O 1
ATOM 1508 N N . GLY B 1 21 ? 3.34 -0.105 5.121 1 62.44 21 GLY B N 1
ATOM 1509 C CA . GLY B 1 21 ? 2.738 1.155 5.527 1 62.44 21 GLY B CA 1
ATOM 1510 C C . GLY B 1 21 ? 3.352 1.729 6.789 1 62.44 21 GLY B C 1
ATOM 1511 O O . GLY B 1 21 ? 3.812 2.873 6.797 1 62.44 21 GLY B O 1
ATOM 1512 N N . PRO B 1 22 ? 3.682 0.887 7.711 1 64.81 22 PRO B N 1
ATOM 1513 C CA . PRO B 1 22 ? 4.133 1.426 8.992 1 64.81 22 PRO B CA 1
ATOM 1514 C C . PRO B 1 22 ? 5.559 1.968 8.938 1 64.81 22 PRO B C 1
ATOM 1516 O O . PRO B 1 22 ? 5.883 2.939 9.625 1 64.81 22 PRO B O 1
ATOM 1519 N N . ALA B 1 23 ? 6.426 1.358 8.117 1 68.25 23 ALA B N 1
ATOM 1520 C CA . ALA B 1 23 ? 7.809 1.812 8.031 1 68.25 23 ALA B CA 1
ATOM 1521 C C . ALA B 1 23 ? 7.93 3.051 7.148 1 68.25 23 ALA B C 1
ATOM 1523 O O . ALA B 1 23 ? 8.805 3.893 7.363 1 68.25 23 ALA B O 1
ATOM 1524 N N . SER B 1 24 ? 7.09 3.162 6.25 1 82.31 24 SER B N 1
ATOM 1525 C CA . SER B 1 24 ? 7.184 4.266 5.305 1 82.31 24 SER B CA 1
ATOM 1526 C C . SER B 1 24 ? 6.551 5.535 5.867 1 82.31 24 SER B C 1
ATOM 1528 O O . SER B 1 24 ? 6.93 6.645 5.488 1 82.31 24 SER B O 1
ATOM 1530 N N . ILE B 1 25 ? 5.676 5.363 6.816 1 86.5 25 ILE B N 1
ATOM 1531 C CA . ILE B 1 25 ? 4.887 6.484 7.324 1 86.5 25 ILE B CA 1
ATOM 1532 C C . ILE B 1 25 ? 5.805 7.496 8 1 86.5 25 ILE B C 1
ATOM 1534 O O . ILE B 1 25 ? 5.777 8.688 7.68 1 86.5 25 ILE B O 1
ATOM 1538 N N . PRO B 1 26 ? 6.688 7.016 8.922 1 83.25 26 PRO B N 1
ATOM 1539 C CA . PRO B 1 26 ? 7.559 7.992 9.578 1 83.25 26 PRO B CA 1
ATOM 1540 C C . PRO B 1 26 ? 8.531 8.664 8.609 1 83.25 26 PRO B C 1
ATOM 1542 O O . PRO B 1 26 ? 8.891 9.828 8.805 1 83.25 26 PRO B O 1
ATOM 1545 N N . LEU B 1 27 ? 8.961 7.98 7.613 1 84.5 27 LEU B N 1
ATOM 1546 C CA . LEU B 1 27 ? 9.844 8.547 6.605 1 84.5 27 LEU B CA 1
ATOM 1547 C C . LEU B 1 27 ? 9.117 9.594 5.766 1 84.5 27 LEU B C 1
ATOM 1549 O O . LEU B 1 27 ? 9.688 10.633 5.422 1 84.5 27 LEU B O 1
ATOM 1553 N N . MET B 1 28 ? 7.891 9.305 5.465 1 92.56 28 MET B N 1
ATOM 1554 C CA . MET B 1 28 ? 7.078 10.281 4.746 1 92.56 28 MET B CA 1
ATOM 1555 C C . MET B 1 28 ? 6.816 11.516 5.605 1 92.56 28 MET B C 1
ATOM 1557 O O . MET B 1 28 ? 6.82 12.641 5.105 1 92.56 28 MET B O 1
ATOM 1561 N N . PHE B 1 29 ? 6.621 11.203 6.902 1 89.62 29 PHE B N 1
ATOM 1562 C CA . PHE B 1 29 ? 6.43 12.312 7.828 1 89.62 29 PHE B CA 1
ATOM 1563 C C . PHE B 1 29 ? 7.648 13.234 7.832 1 89.62 29 PHE B C 1
ATOM 1565 O O . PHE B 1 29 ? 7.512 14.453 7.758 1 89.62 29 PHE B O 1
ATOM 1572 N N . GLU B 1 30 ? 8.75 12.617 7.895 1 85.94 30 GLU B N 1
ATOM 1573 C CA . GLU B 1 30 ? 10 13.375 7.945 1 85.94 30 GLU B CA 1
ATOM 1574 C C . GLU B 1 30 ? 10.18 14.219 6.684 1 85.94 30 GLU B C 1
ATOM 1576 O O . GLU B 1 30 ? 10.555 15.391 6.766 1 85.94 30 GLU B O 1
ATOM 1581 N N . GLU B 1 31 ? 9.898 13.68 5.562 1 90.44 31 GLU B N 1
ATOM 1582 C CA . GLU B 1 31 ? 10.062 14.391 4.297 1 90.44 31 GLU B CA 1
ATOM 1583 C C . GLU B 1 31 ? 8.977 15.453 4.121 1 90.44 31 GLU B C 1
ATOM 1585 O O . GLU B 1 31 ? 9.281 16.609 3.809 1 90.44 31 GLU B O 1
ATOM 1590 N N . VAL B 1 32 ? 7.75 15.164 4.441 1 95.19 32 VAL B N 1
ATOM 1591 C CA . VAL B 1 32 ? 6.59 15.977 4.09 1 95.19 32 VAL B CA 1
ATOM 1592 C C . VAL B 1 32 ? 6.43 17.109 5.094 1 95.19 32 VAL B C 1
ATOM 1594 O O . VAL B 1 32 ? 6.094 18.234 4.719 1 95.19 32 VAL B O 1
ATOM 1597 N N . VAL B 1 33 ? 6.703 16.812 6.367 1 92.38 33 VAL B N 1
ATOM 1598 C CA . VAL B 1 33 ? 6.414 17.781 7.418 1 92.38 33 VAL B CA 1
ATOM 1599 C C . VAL B 1 33 ? 7.703 18.484 7.84 1 92.38 33 VAL B C 1
ATOM 1601 O O . VAL B 1 33 ? 7.793 19.719 7.777 1 92.38 33 VAL B O 1
ATOM 1604 N N . ASN B 1 34 ? 8.688 17.688 8.117 1 87.62 34 ASN B N 1
ATOM 1605 C CA . ASN B 1 34 ? 9.883 18.281 8.719 1 87.62 34 ASN B CA 1
ATOM 1606 C C . ASN B 1 34 ? 10.82 18.844 7.66 1 87.62 34 ASN B C 1
ATOM 1608 O O . ASN B 1 34 ? 11.328 19.969 7.809 1 87.62 34 ASN B O 1
ATOM 1612 N N . ARG B 1 35 ? 11.016 18.203 6.574 1 89.5 35 ARG B N 1
ATOM 1613 C CA . ARG B 1 35 ? 12.016 18.609 5.594 1 89.5 35 ARG B CA 1
ATOM 1614 C C . ARG B 1 35 ? 11.461 19.672 4.656 1 89.5 35 ARG B C 1
ATOM 1616 O O . ARG B 1 35 ? 12.047 20.75 4.508 1 89.5 35 ARG B O 1
ATOM 1623 N N . PHE B 1 36 ? 10.297 19.391 4.051 1 94.44 36 PHE B N 1
ATOM 1624 C CA . PHE B 1 36 ? 9.797 20.266 3.01 1 94.44 36 PHE B CA 1
ATOM 1625 C C . PHE B 1 36 ? 8.664 21.141 3.539 1 94.44 36 PHE B C 1
ATOM 1627 O O . PHE B 1 36 ? 8.336 22.172 2.951 1 94.44 36 PHE B O 1
ATOM 1634 N N . GLY B 1 37 ? 8 20.688 4.625 1 94.62 37 GLY B N 1
ATOM 1635 C CA . GLY B 1 37 ? 6.926 21.469 5.207 1 94.62 37 GLY B CA 1
ATOM 1636 C C . GLY B 1 37 ? 5.723 21.609 4.293 1 94.62 37 GLY B C 1
ATOM 1637 O O . GLY B 1 37 ? 5.078 22.656 4.254 1 94.62 37 GLY B O 1
ATOM 1638 N N . TRP B 1 38 ? 5.5 20.609 3.479 1 96.19 38 TRP B N 1
ATOM 1639 C CA . TRP B 1 38 ? 4.359 20.625 2.566 1 96.19 38 TRP B CA 1
ATOM 1640 C C . TRP B 1 38 ? 3.045 20.547 3.334 1 96.19 38 TRP B C 1
ATOM 1642 O O . TRP B 1 38 ? 2.023 21.078 2.883 1 96.19 38 TRP B O 1
ATOM 1652 N N . LEU B 1 39 ? 3.098 19.891 4.457 1 94.88 39 LEU B N 1
ATOM 1653 C CA . LEU B 1 39 ? 1.971 19.781 5.375 1 94.88 39 LEU B CA 1
ATOM 1654 C C . LEU B 1 39 ? 2.402 20.094 6.805 1 94.88 39 LEU B C 1
ATOM 1656 O O . LEU B 1 39 ? 3.561 19.875 7.168 1 94.88 39 LEU B O 1
ATOM 1660 N N . SER B 1 40 ? 1.438 20.625 7.5 1 91.56 40 SER B N 1
ATOM 1661 C CA . SER B 1 40 ? 1.659 20.719 8.938 1 91.56 40 SER B CA 1
ATOM 1662 C C . SER B 1 40 ? 1.543 19.344 9.609 1 91.56 40 SER B C 1
ATOM 1664 O O . SER B 1 40 ? 1.023 18.406 9.016 1 91.56 40 SER B O 1
ATOM 1666 N N . SER B 1 41 ? 2.068 19.219 10.789 1 87 41 SER B N 1
ATOM 1667 C CA . SER B 1 41 ? 1.954 17.984 11.555 1 87 41 SER B CA 1
ATOM 1668 C C . SER B 1 41 ? 0.495 17.578 11.734 1 87 41 SER B C 1
ATOM 1670 O O . SER B 1 41 ? 0.158 16.391 11.656 1 87 41 SER B O 1
ATOM 1672 N N . GLU B 1 42 ? -0.293 18.531 11.922 1 83.25 42 GLU B N 1
ATOM 1673 C CA . GLU B 1 42 ? -1.719 18.266 12.109 1 83.25 42 GLU B CA 1
ATOM 1674 C C . GLU B 1 42 ? -2.359 17.75 10.82 1 83.25 42 GLU B C 1
ATOM 1676 O O . GLU B 1 42 ? -3.127 16.781 10.852 1 83.25 42 GLU B O 1
ATOM 1681 N N . GLU B 1 43 ? -2.029 18.422 9.797 1 88.56 43 GLU B N 1
ATOM 1682 C CA . GLU B 1 43 ? -2.582 18.016 8.508 1 88.56 43 GLU B CA 1
ATOM 1683 C C . GLU B 1 43 ? -2.129 16.609 8.141 1 88.56 43 GLU B C 1
ATOM 1685 O O . GLU B 1 43 ? -2.91 15.812 7.598 1 88.56 43 GLU B O 1
ATOM 1690 N N . PHE B 1 44 ? -0.868 16.375 8.367 1 91.88 44 PHE B N 1
ATOM 1691 C CA . PHE B 1 44 ? -0.35 15.031 8.102 1 91.88 44 PHE B CA 1
ATOM 1692 C C . PHE B 1 44 ? -1.071 13.992 8.945 1 91.88 44 PHE B C 1
ATOM 1694 O O . PHE B 1 44 ? -1.401 12.914 8.461 1 91.88 44 PHE B O 1
ATOM 1701 N N . ASN B 1 45 ? -1.344 14.336 10.094 1 83.81 45 ASN B N 1
ATOM 1702 C CA . ASN B 1 45 ? -2.049 13.422 10.984 1 83.81 45 ASN B CA 1
ATOM 1703 C C . ASN B 1 45 ? -3.471 13.156 10.5 1 83.81 45 ASN B C 1
ATOM 1705 O O . ASN B 1 45 ? -3.977 12.039 10.641 1 83.81 45 ASN B O 1
ATOM 1709 N N . ASN B 1 46 ? -4.062 14.156 10.039 1 85.5 46 ASN B N 1
ATOM 1710 C CA . ASN B 1 46 ? -5.406 13.992 9.5 1 85.5 46 ASN B CA 1
ATOM 1711 C C . ASN B 1 46 ? -5.41 13.07 8.281 1 85.5 46 ASN B C 1
ATOM 1713 O O . ASN B 1 46 ? -6.32 12.258 8.109 1 85.5 46 ASN B O 1
ATOM 1717 N N . VAL B 1 47 ? -4.391 13.242 7.496 1 90.88 47 VAL B N 1
ATOM 1718 C CA . VAL B 1 47 ? -4.273 12.375 6.324 1 90.88 47 VAL B CA 1
ATOM 1719 C C . VAL B 1 47 ? -4.035 10.938 6.766 1 90.88 47 VAL B C 1
ATOM 1721 O O . VAL B 1 47 ? -4.586 10 6.176 1 90.88 47 VAL B O 1
ATOM 1724 N N . LEU B 1 48 ? -3.186 10.797 7.746 1 87.5 48 LEU B N 1
ATOM 1725 C CA . LEU B 1 48 ? -2.891 9.477 8.281 1 87.5 48 LEU B CA 1
ATOM 1726 C C . LEU B 1 48 ? -4.152 8.82 8.836 1 87.5 48 LEU B C 1
ATOM 1728 O O . LEU B 1 48 ? -4.414 7.645 8.578 1 87.5 48 LEU B O 1
ATOM 1732 N N . ALA B 1 49 ? -4.922 9.547 9.555 1 80.56 49 ALA B N 1
ATOM 1733 C CA . ALA B 1 49 ? -6.148 9.039 10.164 1 80.56 49 ALA B CA 1
ATOM 1734 C C . ALA B 1 49 ? -7.176 8.656 9.102 1 80.56 49 ALA B C 1
ATOM 1736 O O . ALA B 1 49 ? -7.734 7.559 9.133 1 80.56 49 ALA B O 1
ATOM 1737 N N . LEU B 1 50 ? -7.371 9.555 8.211 1 83.62 50 LEU B N 1
ATOM 1738 C CA . LEU B 1 50 ? -8.344 9.305 7.148 1 83.62 50 LEU B CA 1
ATOM 1739 C C . LEU B 1 50 ? -7.855 8.195 6.219 1 83.62 50 LEU B C 1
ATOM 1741 O O . LEU B 1 50 ? -8.656 7.383 5.75 1 83.62 50 LEU B O 1
ATOM 1745 N N . GLY B 1 51 ? -6.535 8.281 5.902 1 86.69 51 GLY B N 1
ATOM 1746 C CA . GLY B 1 51 ? -5.945 7.238 5.074 1 86.69 51 GLY B CA 1
ATOM 1747 C C . GLY B 1 51 ? -6.074 5.852 5.68 1 86.69 51 GLY B C 1
ATOM 1748 O O . GLY B 1 51 ? -6.266 4.871 4.957 1 86.69 51 GLY B O 1
ATOM 1749 N N . ASN B 1 52 ? -5.977 5.801 6.996 1 78.5 52 ASN B N 1
ATOM 1750 C CA . ASN B 1 52 ? -6.109 4.527 7.695 1 78.5 52 ASN B CA 1
ATOM 1751 C C . ASN B 1 52 ? -7.562 4.066 7.746 1 78.5 52 ASN B C 1
ATOM 1753 O O . ASN B 1 52 ? -7.836 2.865 7.812 1 78.5 52 ASN B O 1
ATOM 1757 N N . ALA B 1 53 ? -8.453 5.043 7.793 1 75 53 ALA B N 1
ATOM 1758 C CA . ALA B 1 53 ? -9.875 4.719 7.844 1 75 53 ALA B CA 1
ATOM 1759 C C . ALA B 1 53 ? -10.367 4.199 6.5 1 75 53 ALA B C 1
ATOM 1761 O O . ALA B 1 53 ? -11.352 3.457 6.438 1 75 53 ALA B O 1
ATOM 1762 N N . LEU B 1 54 ? -9.727 4.594 5.473 1 81.56 54 LEU B N 1
ATOM 1763 C CA . LEU B 1 54 ? -10.094 4.164 4.125 1 81.56 54 LEU B CA 1
ATOM 1764 C C . LEU B 1 54 ? -9.32 2.914 3.725 1 81.56 54 LEU B C 1
ATOM 1766 O O . LEU B 1 54 ? -8.148 2.758 4.094 1 81.56 54 LEU B O 1
ATOM 1770 N N . PRO B 1 55 ? -9.945 2.072 3.064 1 81.81 55 PRO B N 1
ATOM 1771 C CA . PRO B 1 55 ? -9.234 0.888 2.576 1 81.81 55 PRO B CA 1
ATOM 1772 C C . PRO B 1 55 ? -8.188 1.221 1.516 1 81.81 55 PRO B C 1
ATOM 1774 O O . PRO B 1 55 ? -8.234 2.295 0.911 1 81.81 55 PRO B O 1
ATOM 1777 N N . GLY B 1 56 ? -7.199 0.272 1.343 1 83.5 56 GLY B N 1
ATOM 1778 C CA . GLY B 1 56 ? -6.152 0.465 0.354 1 83.5 56 GLY B CA 1
ATOM 1779 C C 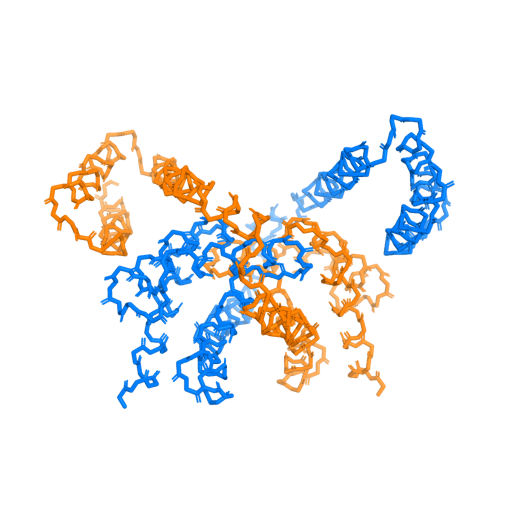. GLY B 1 56 ? -4.797 0.77 0.969 1 83.5 56 GLY B C 1
ATOM 1780 O O . GLY B 1 56 ? -4.691 0.96 2.184 1 83.5 56 GLY B O 1
ATOM 1781 N N . PRO B 1 57 ? -3.838 0.872 0.142 1 87.5 57 PRO B N 1
ATOM 1782 C CA . PRO B 1 57 ? -2.486 1.119 0.647 1 87.5 57 PRO B CA 1
ATOM 1783 C C . PRO B 1 57 ? -2.307 2.537 1.184 1 87.5 57 PRO B C 1
ATOM 1785 O O . PRO B 1 57 ? -2.51 3.51 0.45 1 87.5 57 PRO B O 1
ATOM 1788 N N . ILE B 1 58 ? -1.893 2.658 2.363 1 87.88 58 ILE B N 1
ATOM 1789 C CA . ILE B 1 58 ? -1.806 3.936 3.064 1 87.88 58 ILE B CA 1
ATOM 1790 C C . ILE B 1 58 ? -0.758 4.82 2.395 1 87.88 58 ILE B C 1
ATOM 1792 O O . ILE B 1 58 ? -0.938 6.039 2.295 1 87.88 58 ILE B O 1
ATOM 1796 N N . ALA B 1 59 ? 0.326 4.191 1.901 1 91.44 59 ALA B N 1
ATOM 1797 C CA . ALA B 1 59 ? 1.406 4.965 1.296 1 91.44 59 ALA B CA 1
ATOM 1798 C C . ALA B 1 59 ? 0.913 5.73 0.07 1 91.44 59 ALA B C 1
ATOM 1800 O O . ALA B 1 59 ? 1.322 6.867 -0.165 1 91.44 59 ALA B O 1
ATOM 1801 N N . THR B 1 60 ? 0.003 5.117 -0.684 1 93.75 60 THR B N 1
ATOM 1802 C CA . THR B 1 60 ? -0.493 5.746 -1.901 1 93.75 60 THR B CA 1
ATOM 1803 C C . THR B 1 60 ? -1.499 6.848 -1.569 1 93.75 60 THR B C 1
ATOM 1805 O O . THR B 1 60 ? -1.575 7.859 -2.27 1 93.75 60 THR B O 1
ATOM 1808 N N . LYS B 1 61 ? -2.254 6.727 -0.506 1 94.31 61 LYS B N 1
ATOM 1809 C CA . LYS B 1 61 ? -3.209 7.754 -0.092 1 94.31 61 LYS B CA 1
ATOM 1810 C C . LYS B 1 61 ? -2.492 9.008 0.403 1 94.31 61 LYS B C 1
ATOM 1812 O O . LYS B 1 61 ? -2.869 10.125 0.046 1 94.31 61 LYS B O 1
ATOM 1817 N N . ILE B 1 62 ? -1.423 8.742 1.187 1 95.56 62 ILE B N 1
ATOM 1818 C CA . ILE B 1 62 ? -0.632 9.875 1.672 1 95.56 62 ILE B CA 1
ATOM 1819 C C . ILE B 1 62 ? 0.029 10.586 0.494 1 95.56 62 ILE B C 1
ATOM 1821 O O . ILE B 1 62 ? -0.023 11.812 0.394 1 95.56 62 ILE B O 1
ATOM 1825 N N . ALA B 1 63 ? 0.595 9.758 -0.392 1 97.25 63 ALA B N 1
ATOM 1826 C CA . ALA B 1 63 ? 1.249 10.32 -1.569 1 97.25 63 ALA B CA 1
ATOM 1827 C C . ALA B 1 63 ? 0.266 11.133 -2.404 1 97.25 63 ALA B C 1
ATOM 1829 O O . ALA B 1 63 ? 0.598 12.227 -2.877 1 97.25 63 ALA B O 1
ATOM 1830 N N . ALA B 1 64 ? -0.922 10.625 -2.564 1 97.44 64 ALA B N 1
ATOM 1831 C CA . ALA B 1 64 ? -1.928 11.289 -3.387 1 97.44 64 ALA B CA 1
ATOM 1832 C C . ALA B 1 64 ? -2.324 12.641 -2.787 1 97.44 64 ALA B C 1
ATOM 1834 O O . ALA B 1 64 ? -2.352 13.656 -3.486 1 97.44 64 ALA B O 1
ATOM 1835 N N . TYR B 1 65 ? -2.568 12.633 -1.51 1 97.62 65 TYR B N 1
ATOM 1836 C CA . TYR B 1 65 ? -3.006 13.891 -0.903 1 97.62 65 TYR B CA 1
ATOM 1837 C C . TYR B 1 65 ? -1.879 14.914 -0.896 1 97.62 65 TYR B C 1
ATOM 1839 O O . TYR B 1 65 ? -2.1 16.094 -1.199 1 97.62 65 TYR B O 1
ATOM 1847 N N . VAL B 1 66 ? -0.705 14.453 -0.507 1 97.81 66 VAL B N 1
ATOM 1848 C CA . VAL B 1 66 ? 0.427 15.375 -0.457 1 97.81 66 VAL B CA 1
ATOM 1849 C C . VAL B 1 66 ? 0.698 15.93 -1.852 1 97.81 66 VAL B C 1
ATOM 1851 O O . VAL B 1 66 ? 0.919 17.141 -2.012 1 97.81 66 VAL B O 1
ATOM 1854 N N . GLY B 1 67 ? 0.717 15.023 -2.824 1 97.94 67 GLY B N 1
ATOM 1855 C CA . GLY B 1 67 ? 0.888 15.492 -4.191 1 97.94 67 GLY B CA 1
ATOM 1856 C C . GLY B 1 67 ? -0.141 16.531 -4.602 1 97.94 67 GLY B C 1
ATOM 1857 O O . GLY B 1 67 ? 0.202 17.547 -5.215 1 97.94 67 GLY B O 1
ATOM 1858 N N . PHE B 1 68 ? -1.381 16.266 -4.254 1 97.25 68 PHE B N 1
ATOM 1859 C CA . PHE B 1 68 ? -2.473 17.172 -4.605 1 97.25 68 PHE B CA 1
ATOM 1860 C C . PHE B 1 68 ? -2.307 18.516 -3.91 1 97.25 68 PHE B C 1
ATOM 1862 O O . PHE B 1 68 ? -2.547 19.562 -4.512 1 97.25 68 PHE B O 1
ATOM 1869 N N . SER B 1 69 ? -1.908 18.469 -2.674 1 96.06 69 SER B N 1
ATOM 1870 C CA . SER B 1 69 ? -1.752 19.672 -1.869 1 96.06 69 SER B CA 1
ATOM 1871 C C . SER B 1 69 ? -0.61 20.547 -2.389 1 96.06 69 SER B C 1
ATOM 1873 O O . SER B 1 69 ? -0.656 21.766 -2.281 1 96.06 69 SER B O 1
ATOM 1875 N N . VAL B 1 70 ? 0.37 19.922 -3.023 1 95.31 70 VAL B N 1
ATOM 1876 C CA . VAL B 1 70 ? 1.576 20.641 -3.418 1 95.31 70 VAL B CA 1
ATOM 1877 C C . VAL B 1 70 ? 1.388 21.234 -4.809 1 95.31 70 VAL B C 1
ATOM 1879 O O . VAL B 1 70 ? 1.649 22.422 -5.02 1 95.31 70 VAL B O 1
ATOM 1882 N N . THR B 1 71 ? 0.95 20.422 -5.828 1 95.38 71 THR B N 1
ATOM 1883 C CA . THR B 1 71 ? 0.901 20.922 -7.199 1 95.38 71 THR B CA 1
ATOM 1884 C C . THR B 1 71 ? -0.392 20.484 -7.887 1 95.38 71 THR B C 1
ATOM 1886 O O . THR B 1 71 ? -0.526 20.625 -9.102 1 95.38 71 THR B O 1
ATOM 1889 N N . GLY B 1 72 ? -1.288 20 -7.137 1 95.56 72 GLY B N 1
ATOM 1890 C CA . GLY B 1 72 ? -2.533 19.547 -7.746 1 95.56 72 GLY B CA 1
ATOM 1891 C C . GLY B 1 72 ? -2.436 18.188 -8.383 1 95.56 72 GLY B C 1
ATOM 1892 O O . GLY B 1 72 ? -1.746 17.297 -7.863 1 95.56 72 GLY B O 1
ATOM 1893 N N . TRP B 1 73 ? -3.092 18 -9.461 1 96.06 73 TRP B N 1
ATOM 1894 C CA . TRP B 1 73 ? -3.207 16.672 -10.047 1 96.06 73 TRP B CA 1
ATOM 1895 C C . TRP B 1 73 ? -1.874 16.219 -10.633 1 96.06 73 TRP B C 1
ATOM 1897 O O . TRP B 1 73 ? -1.577 15.023 -10.656 1 96.06 73 TRP B O 1
ATOM 1907 N N . GLY B 1 74 ? -1.089 17.203 -11.086 1 96.06 74 GLY B N 1
ATOM 1908 C CA . GLY B 1 74 ? 0.251 16.859 -11.531 1 96.06 74 GLY B CA 1
ATOM 1909 C C . GLY B 1 74 ? 1.112 16.266 -10.43 1 96.06 74 GLY B C 1
ATOM 1910 O O . GLY B 1 74 ? 1.875 15.328 -10.672 1 96.06 74 GLY B O 1
ATOM 1911 N N . GLY B 1 75 ? 0.961 16.812 -9.234 1 97.31 75 GLY B N 1
ATOM 1912 C CA . GLY B 1 75 ? 1.688 16.312 -8.086 1 97.31 75 GLY B CA 1
ATOM 1913 C C . GLY B 1 75 ? 1.242 14.922 -7.664 1 97.31 75 GLY B C 1
ATOM 1914 O O . GLY B 1 75 ? 2.059 14.102 -7.238 1 97.31 75 GLY B O 1
ATOM 1915 N N . VAL B 1 76 ? -0.079 14.68 -7.797 1 97.56 76 VAL B N 1
ATOM 1916 C CA . VAL B 1 76 ? -0.624 13.367 -7.473 1 97.56 76 VAL B CA 1
ATOM 1917 C C . VAL B 1 76 ? 0.031 12.305 -8.352 1 97.56 76 VAL B C 1
ATOM 1919 O O . VAL B 1 76 ? 0.481 11.266 -7.855 1 97.56 76 VAL B O 1
ATOM 1922 N N . ALA B 1 77 ? 0.137 12.625 -9.633 1 97 77 ALA B N 1
ATOM 1923 C CA . ALA B 1 77 ? 0.702 11.68 -10.586 1 97 77 ALA B CA 1
ATOM 1924 C C . ALA B 1 77 ? 2.164 11.383 -10.273 1 97 77 ALA B C 1
ATOM 1926 O O . ALA B 1 77 ? 2.592 10.227 -10.297 1 97 77 ALA B O 1
ATOM 1927 N N . VAL B 1 78 ? 2.887 12.383 -9.93 1 97.44 78 VAL B N 1
ATOM 1928 C CA . VAL B 1 78 ? 4.316 12.242 -9.68 1 97.44 78 VAL B CA 1
ATOM 1929 C C . VAL B 1 78 ? 4.539 11.5 -8.367 1 97.44 78 VAL B C 1
ATOM 1931 O O . VAL B 1 78 ? 5.367 10.586 -8.297 1 97.44 78 VAL B O 1
ATOM 1934 N N . ALA B 1 79 ? 3.805 11.891 -7.312 1 97.69 79 ALA B N 1
ATOM 1935 C CA . ALA B 1 79 ? 3.959 11.266 -6 1 97.69 79 ALA B CA 1
ATOM 1936 C C . ALA B 1 79 ? 3.564 9.797 -6.039 1 97.69 79 ALA B C 1
ATOM 1938 O O . ALA B 1 79 ? 4.246 8.945 -5.457 1 97.69 79 ALA B O 1
ATOM 1939 N N . LEU B 1 80 ? 2.502 9.523 -6.773 1 97.06 80 LEU B N 1
ATOM 1940 C CA . LEU B 1 80 ? 2.045 8.141 -6.895 1 97.06 80 LEU B CA 1
ATOM 1941 C C . LEU B 1 80 ? 3.031 7.312 -7.711 1 97.06 80 LEU B C 1
ATOM 1943 O O . LEU B 1 80 ? 3.312 6.16 -7.367 1 97.06 80 LEU B O 1
ATOM 1947 N N . ALA B 1 81 ? 3.525 7.879 -8.805 1 96.62 81 ALA B N 1
ATOM 1948 C CA . ALA B 1 81 ? 4.508 7.18 -9.625 1 96.62 81 ALA B CA 1
ATOM 1949 C C . ALA B 1 81 ? 5.762 6.844 -8.82 1 96.62 81 ALA B C 1
ATOM 1951 O O . ALA B 1 81 ? 6.297 5.738 -8.922 1 96.62 81 ALA B O 1
ATOM 1952 N N . ALA B 1 82 ? 6.18 7.812 -8.047 1 96.31 82 ALA B N 1
ATOM 1953 C CA . ALA B 1 82 ? 7.371 7.625 -7.223 1 96.31 82 ALA B CA 1
ATOM 1954 C C . ALA B 1 82 ? 7.156 6.527 -6.188 1 96.31 82 ALA B C 1
ATOM 1956 O O . ALA B 1 82 ? 8.094 5.801 -5.84 1 96.31 82 ALA B O 1
ATOM 1957 N N . THR B 1 83 ? 5.934 6.379 -5.719 1 94.38 83 THR B N 1
ATOM 1958 C CA . THR B 1 83 ? 5.59 5.453 -4.645 1 94.38 83 THR B CA 1
ATOM 1959 C C . THR B 1 83 ? 5.422 4.035 -5.184 1 94.38 83 THR B C 1
ATOM 1961 O O . THR B 1 83 ? 5.742 3.062 -4.496 1 94.38 83 THR B O 1
ATOM 1964 N N . ILE B 1 84 ? 5.016 3.914 -6.504 1 94.44 84 ILE B N 1
ATOM 1965 C CA . ILE B 1 84 ? 4.512 2.623 -6.961 1 94.44 84 ILE B CA 1
ATOM 1966 C C . ILE B 1 84 ? 5.402 2.09 -8.078 1 94.44 84 ILE B C 1
ATOM 1968 O O . ILE B 1 84 ? 5.688 0.891 -8.133 1 94.44 84 ILE B O 1
ATOM 1972 N N . VAL B 1 85 ? 5.879 2.918 -8.961 1 94.62 85 VAL B N 1
ATOM 1973 C CA . VAL B 1 85 ? 6.438 2.49 -10.234 1 94.62 85 VAL B CA 1
ATOM 1974 C C . VAL B 1 85 ? 7.754 1.75 -10 1 94.62 85 VAL B C 1
ATOM 1976 O O . VAL B 1 85 ? 7.949 0.646 -10.516 1 94.62 85 VAL B O 1
ATOM 1979 N N . PRO B 1 86 ? 8.641 2.252 -9.195 1 92.75 86 PRO B N 1
ATOM 1980 C CA . PRO B 1 86 ? 9.93 1.574 -9.039 1 92.75 86 PRO B CA 1
ATOM 1981 C C . PRO B 1 86 ? 9.789 0.156 -8.492 1 92.75 86 PRO B C 1
ATOM 1983 O O . PRO B 1 86 ? 10.367 -0.783 -9.047 1 92.75 86 PRO B O 1
ATOM 1986 N N . SER B 1 87 ? 9.008 -0.023 -7.465 1 90.94 87 SER B N 1
ATOM 1987 C CA . SER B 1 87 ? 8.875 -1.334 -6.836 1 90.94 87 SER B CA 1
ATOM 1988 C C . SER B 1 87 ? 8.031 -2.273 -7.691 1 90.94 87 SER B C 1
ATOM 1990 O O . SER B 1 87 ? 8.258 -3.486 -7.699 1 90.94 87 SER B O 1
ATOM 1992 N N . SER B 1 88 ? 7.066 -1.72 -8.422 1 94.44 88 SER B N 1
ATOM 1993 C CA . SER B 1 88 ? 6.242 -2.523 -9.32 1 94.44 88 SER B CA 1
ATOM 1994 C C . SER B 1 88 ? 7.066 -3.066 -10.484 1 94.44 88 SER B C 1
ATOM 1996 O O . SER B 1 88 ? 6.934 -4.234 -10.852 1 94.44 88 SER B O 1
ATOM 1998 N N . VAL B 1 89 ? 7.914 -2.221 -11.07 1 94.62 89 VAL B N 1
ATOM 1999 C CA . VAL B 1 89 ? 8.766 -2.645 -12.18 1 94.62 89 VAL B CA 1
ATOM 2000 C C . VAL B 1 89 ? 9.781 -3.672 -11.688 1 94.62 89 VAL B C 1
ATOM 2002 O O . VAL B 1 89 ? 10.047 -4.664 -12.367 1 94.62 89 VAL B O 1
ATOM 2005 N N . ALA B 1 90 ? 10.297 -3.467 -10.547 1 92 90 ALA B N 1
ATOM 2006 C CA . ALA B 1 90 ? 11.289 -4.371 -9.961 1 92 90 ALA B CA 1
ATOM 2007 C C . ALA B 1 90 ? 10.703 -5.766 -9.758 1 92 90 ALA B C 1
ATOM 2009 O O . ALA B 1 90 ? 11.344 -6.766 -10.086 1 92 90 ALA B O 1
ATOM 2010 N N . VAL B 1 91 ? 9.469 -5.82 -9.234 1 92.31 91 VAL B N 1
ATOM 2011 C CA . VAL B 1 91 ? 8.883 -7.125 -8.953 1 92.31 91 VAL B CA 1
ATOM 2012 C C . VAL B 1 91 ? 8.602 -7.863 -10.258 1 92.31 91 VAL B C 1
ATOM 2014 O O . VAL B 1 91 ? 8.789 -9.078 -10.344 1 92.31 91 VAL B O 1
ATOM 2017 N N . ILE B 1 92 ? 8.18 -7.109 -11.266 1 94.62 92 ILE B N 1
ATOM 2018 C CA . ILE B 1 92 ? 7.906 -7.723 -12.562 1 94.62 92 ILE B CA 1
ATOM 2019 C C . ILE B 1 92 ? 9.195 -8.297 -13.141 1 94.62 92 ILE B C 1
ATOM 2021 O O . ILE B 1 92 ? 9.211 -9.438 -13.617 1 94.62 92 ILE B O 1
ATOM 2025 N N . LEU B 1 93 ? 10.281 -7.543 -13.047 1 93 93 LEU B N 1
ATOM 2026 C CA . LEU B 1 93 ? 11.57 -7.98 -13.57 1 93 93 LEU B CA 1
ATOM 2027 C C . LEU B 1 93 ? 12.094 -9.18 -12.797 1 93 93 LEU B C 1
ATOM 2029 O O . LEU B 1 93 ? 12.578 -10.148 -13.391 1 93 93 LEU B O 1
ATOM 2033 N N . LEU B 1 94 ? 11.953 -9.148 -11.492 1 89.19 94 LEU B N 1
ATOM 2034 C CA . LEU B 1 94 ? 12.453 -10.227 -10.648 1 89.19 94 LEU B CA 1
ATOM 2035 C C . LEU B 1 94 ? 11.656 -11.508 -10.867 1 89.19 94 LEU B C 1
ATOM 2037 O O . LEU B 1 94 ? 12.211 -12.609 -10.836 1 89.19 94 LEU B O 1
ATOM 2041 N N . MET B 1 95 ? 10.383 -11.312 -11.039 1 91.44 95 MET B N 1
ATOM 2042 C CA . MET B 1 95 ? 9.547 -12.477 -11.312 1 91.44 95 MET B CA 1
ATOM 2043 C C . MET B 1 95 ? 9.93 -13.125 -12.633 1 91.44 95 MET B C 1
ATOM 2045 O O . MET B 1 95 ? 9.906 -14.352 -12.758 1 91.44 95 MET B O 1
ATOM 2049 N N . LYS B 1 96 ? 10.289 -12.297 -13.609 1 90.06 96 LYS B N 1
ATOM 2050 C CA . LYS B 1 96 ? 10.734 -12.828 -14.898 1 90.06 96 LYS B CA 1
ATOM 2051 C C . LYS B 1 96 ? 12.016 -13.641 -14.742 1 90.06 96 LYS B C 1
ATOM 2053 O O . LYS B 1 96 ? 12.164 -14.695 -15.359 1 90.06 96 LYS B O 1
ATOM 2058 N N . VAL B 1 97 ? 12.844 -13.148 -13.922 1 85.94 97 VAL B N 1
ATOM 2059 C CA . VAL B 1 97 ? 14.102 -13.836 -13.664 1 85.94 97 VAL B CA 1
ATOM 2060 C C . VAL B 1 97 ? 13.844 -15.125 -12.883 1 85.94 97 VAL B C 1
ATOM 2062 O O . VAL B 1 97 ? 14.438 -16.172 -13.172 1 85.94 97 VAL B O 1
ATOM 2065 N N . LEU B 1 98 ? 12.945 -15.008 -11.867 1 82.88 98 LEU B N 1
ATOM 2066 C CA . LEU B 1 98 ? 12.625 -16.156 -11.031 1 82.88 98 LEU B CA 1
ATOM 2067 C C . LEU B 1 98 ? 11.992 -17.281 -11.859 1 82.88 98 LEU B C 1
ATOM 2069 O O . LEU B 1 98 ? 12.266 -18.453 -11.633 1 82.88 98 LEU B O 1
ATOM 2073 N N . GLN B 1 99 ? 11.188 -16.891 -12.789 1 82.56 99 GLN B N 1
ATOM 2074 C CA . GLN B 1 99 ? 10.5 -17.875 -13.617 1 82.56 99 GLN B CA 1
ATOM 2075 C C . GLN B 1 99 ? 11.469 -18.562 -14.586 1 82.56 99 GLN B C 1
ATOM 2077 O O . GLN B 1 99 ? 11.266 -19.719 -14.969 1 82.56 99 GLN B O 1
ATOM 2082 N N . LYS B 1 100 ? 12.438 -17.828 -14.875 1 81.56 100 LYS B N 1
ATOM 2083 C CA . LYS B 1 100 ? 13.461 -18.406 -15.75 1 81.56 100 LYS B CA 1
ATOM 2084 C C . LYS B 1 100 ? 14.273 -19.469 -15.016 1 81.56 100 LYS B C 1
ATOM 2086 O O . LYS B 1 100 ? 14.727 -20.438 -15.617 1 81.56 100 LYS B O 1
ATOM 2091 N N . TYR B 1 101 ? 14.398 -19.375 -13.719 1 72.81 101 TYR B N 1
ATOM 2092 C CA . TYR B 1 101 ? 15.188 -20.312 -12.922 1 72.81 101 TYR B CA 1
ATOM 2093 C C . TYR B 1 101 ? 14.289 -21.156 -12.039 1 72.81 101 TYR B C 1
ATOM 2095 O O . TYR B 1 101 ? 14.695 -21.578 -10.945 1 72.81 101 TYR B O 1
ATOM 2103 N N . ARG B 1 102 ? 13.117 -21.281 -12.273 1 69.06 102 ARG B N 1
ATOM 2104 C CA . ARG B 1 102 ? 12.055 -21.938 -11.516 1 69.06 102 ARG B CA 1
ATOM 2105 C C . ARG B 1 102 ? 12.484 -23.328 -11.062 1 69.06 102 ARG B C 1
ATOM 2107 O O . ARG B 1 102 ? 12 -23.844 -10.055 1 69.06 102 ARG B O 1
ATOM 2114 N N . GLN B 1 103 ? 13.32 -23.938 -11.648 1 65.88 103 GLN B N 1
ATOM 2115 C CA . GLN B 1 103 ? 13.711 -25.312 -11.312 1 65.88 103 GLN B CA 1
ATOM 2116 C C . GLN B 1 103 ? 14.594 -25.344 -10.07 1 65.88 103 GLN B C 1
ATOM 2118 O O . GLN B 1 103 ? 14.93 -26.422 -9.578 1 65.88 103 GLN B O 1
ATOM 2123 N N . SER B 1 104 ? 14.68 -24.281 -9.461 1 62.12 104 SER B N 1
ATOM 2124 C CA . SER B 1 104 ? 15.57 -24.25 -8.305 1 62.12 104 SER B CA 1
ATOM 2125 C C . SER B 1 104 ? 14.812 -24.562 -7.012 1 62.12 104 SER B C 1
ATOM 2127 O O . SER B 1 104 ? 13.617 -24.281 -6.906 1 62.12 104 SER B O 1
ATOM 2129 N N . PRO B 1 105 ? 15.383 -25.344 -6.109 1 62.09 105 PRO B N 1
ATOM 2130 C CA . PRO B 1 105 ? 14.797 -25.75 -4.828 1 62.09 105 PRO B CA 1
ATOM 2131 C C . PRO B 1 105 ? 14.336 -24.547 -3.998 1 62.09 105 PRO B C 1
ATOM 2133 O O . PRO B 1 105 ? 13.375 -24.656 -3.229 1 62.09 105 PRO B O 1
ATOM 2136 N N . VAL B 1 106 ? 14.922 -23.484 -4.188 1 58.84 106 VAL B N 1
ATOM 2137 C CA . VAL B 1 106 ? 14.594 -22.297 -3.414 1 58.84 106 VAL B CA 1
ATOM 2138 C C . VAL B 1 106 ? 13.203 -21.797 -3.795 1 58.84 106 VAL B C 1
ATOM 2140 O O . VAL B 1 106 ? 12.391 -21.469 -2.924 1 58.84 106 VAL B O 1
ATOM 2143 N N . VAL B 1 107 ? 12.938 -21.875 -5.039 1 62.53 107 VAL B N 1
ATOM 2144 C CA . VAL B 1 107 ? 11.641 -21.422 -5.543 1 62.53 107 VAL B CA 1
ATOM 2145 C C . VAL B 1 107 ? 10.547 -22.375 -5.062 1 62.53 107 VAL B C 1
ATOM 2147 O O . VAL B 1 107 ? 9.453 -21.938 -4.703 1 62.53 107 VAL B O 1
ATOM 2150 N N . LYS B 1 108 ? 10.922 -23.656 -4.984 1 61.06 108 LYS B N 1
ATOM 2151 C CA . LYS B 1 108 ? 9.961 -24.656 -4.531 1 61.06 108 LYS B CA 1
ATOM 2152 C C . LYS B 1 108 ? 9.656 -24.484 -3.045 1 61.06 108 LYS B C 1
ATOM 2154 O O . LYS B 1 108 ? 8.508 -24.656 -2.619 1 61.06 108 LYS B O 1
ATOM 2159 N N . GLY B 1 109 ? 10.633 -24.172 -2.307 1 59.56 109 GLY B N 1
ATOM 2160 C CA . GLY B 1 109 ? 10.461 -23.969 -0.877 1 59.56 109 GLY B CA 1
ATOM 2161 C C . GLY B 1 109 ? 9.578 -22.781 -0.552 1 59.56 109 GLY B C 1
ATOM 2162 O O . GLY B 1 109 ? 8.727 -22.859 0.338 1 59.56 109 GLY B O 1
ATOM 2163 N N . LEU B 1 110 ? 9.703 -21.766 -1.348 1 60.34 110 LEU B N 1
ATOM 2164 C CA . LEU B 1 110 ? 8.875 -20.578 -1.135 1 60.34 110 LEU B CA 1
ATOM 2165 C C . LEU B 1 110 ? 7.406 -20.891 -1.42 1 60.34 110 LEU B C 1
ATOM 2167 O O . LEU B 1 110 ? 6.52 -20.391 -0.722 1 60.34 110 LEU B O 1
ATOM 2171 N N . SER B 1 111 ? 7.211 -21.797 -2.326 1 57.75 111 SER B N 1
ATOM 2172 C CA . SER B 1 111 ? 5.859 -22.156 -2.748 1 57.75 111 SER B CA 1
ATOM 2173 C C . SER B 1 111 ? 5.141 -22.953 -1.672 1 57.75 111 SER B C 1
ATOM 2175 O O . SER B 1 111 ? 3.932 -22.812 -1.479 1 57.75 111 SER B O 1
ATOM 2177 N N . LEU B 1 112 ? 5.898 -23.797 -0.983 1 59.62 112 LEU B N 1
ATOM 2178 C CA . LEU B 1 112 ? 5.281 -24.672 0.017 1 59.62 112 LEU B CA 1
ATOM 2179 C C . LEU B 1 112 ? 4.883 -23.859 1.255 1 59.62 112 LEU B C 1
ATOM 2181 O O . LEU B 1 112 ? 3.93 -24.219 1.948 1 59.62 112 LEU B O 1
ATOM 2185 N N . ALA B 1 113 ? 5.531 -22.797 1.496 1 60.34 113 ALA B N 1
ATOM 2186 C CA . ALA B 1 113 ? 5.301 -22.016 2.703 1 60.34 113 ALA B CA 1
ATOM 2187 C C . ALA B 1 113 ? 4.145 -21.031 2.506 1 60.34 113 ALA B C 1
ATOM 2189 O O . ALA B 1 113 ? 3.604 -20.5 3.477 1 60.34 113 ALA B O 1
ATOM 2190 N N . VAL B 1 114 ? 3.547 -20.922 1.365 1 57.5 114 VAL B N 1
ATOM 2191 C CA . VAL B 1 114 ? 2.594 -19.891 0.994 1 57.5 114 VAL B CA 1
ATOM 2192 C C . VAL B 1 114 ? 1.212 -20.234 1.542 1 57.5 114 VAL B C 1
ATOM 2194 O O . VAL B 1 114 ? 0.534 -19.375 2.119 1 57.5 114 VAL B O 1
ATOM 2197 N N . GLN B 1 115 ? 0.908 -21.516 1.349 1 63.31 115 GLN B N 1
ATOM 2198 C CA . GLN B 1 115 ? -0.454 -21.875 1.739 1 63.31 115 GLN B CA 1
ATOM 2199 C C . GLN B 1 115 ? -0.68 -21.625 3.229 1 63.31 115 GLN B C 1
ATOM 2201 O O . GLN B 1 115 ? -1.666 -21 3.615 1 63.31 115 GLN B O 1
ATOM 2206 N N . PRO B 1 116 ? 0.282 -21.969 4.004 1 65.88 116 PRO B N 1
ATOM 2207 C CA . PRO B 1 116 ? 0.104 -21.656 5.426 1 65.88 116 PRO B CA 1
ATOM 2208 C C . PRO B 1 116 ? 0.084 -20.156 5.703 1 65.88 116 PRO B C 1
ATOM 2210 O O . PRO B 1 116 ? -0.66 -19.703 6.57 1 65.88 116 PRO B O 1
ATOM 2213 N N . VAL B 1 117 ? 0.891 -19.484 4.996 1 66.31 117 VAL B N 1
ATOM 2214 C CA . VAL B 1 117 ? 0.978 -18.047 5.199 1 66.31 117 VAL B CA 1
ATOM 2215 C C . VAL B 1 117 ? -0.34 -17.391 4.797 1 66.31 117 VAL B C 1
ATOM 2217 O O . VAL B 1 117 ? -0.882 -16.562 5.539 1 66.31 117 VAL B O 1
ATOM 2220 N N . ILE B 1 118 ? -0.893 -17.797 3.674 1 67 118 ILE B N 1
ATOM 2221 C CA . ILE B 1 118 ? -2.158 -17.234 3.205 1 67 118 ILE B CA 1
ATOM 2222 C C . ILE B 1 118 ? -3.273 -17.594 4.184 1 67 118 ILE B C 1
ATOM 2224 O O . ILE B 1 118 ? -4.133 -16.766 4.488 1 67 118 ILE B O 1
ATOM 2228 N N . CYS B 1 119 ? -3.162 -18.797 4.582 1 67.38 119 CYS B N 1
ATOM 2229 C CA . CYS B 1 119 ? -4.145 -19.234 5.562 1 67.38 119 CYS B CA 1
ATOM 2230 C C . CYS B 1 119 ? -4.094 -18.375 6.816 1 67.38 119 CYS B C 1
ATOM 2232 O O . CYS B 1 119 ? -5.129 -17.953 7.332 1 67.38 119 CYS B O 1
ATOM 2234 N N . MET B 1 120 ? -2.898 -18.156 7.242 1 71.81 120 MET B N 1
ATOM 2235 C CA . MET B 1 120 ? -2.721 -17.344 8.438 1 71.81 120 MET B CA 1
ATOM 2236 C C . MET B 1 120 ? -3.189 -15.914 8.195 1 71.81 120 MET B C 1
ATOM 2238 O O . MET B 1 120 ? -3.834 -15.312 9.055 1 71.81 120 MET B O 1
ATOM 2242 N N . LEU B 1 121 ? -2.92 -15.43 6.988 1 67.5 121 LEU B N 1
ATOM 2243 C CA . LEU B 1 121 ? -3.328 -14.07 6.66 1 67.5 121 LEU B CA 1
ATOM 2244 C C . LEU B 1 121 ? -4.848 -13.969 6.566 1 67.5 121 LEU B C 1
ATOM 2246 O O . LEU B 1 121 ? -5.43 -12.969 6.992 1 67.5 121 LEU B O 1
ATOM 2250 N N . MET B 1 122 ? -5.387 -14.969 6.047 1 67.94 122 MET B N 1
ATOM 2251 C CA . MET B 1 122 ? -6.844 -15 5.965 1 67.94 122 MET B CA 1
ATOM 2252 C C . MET B 1 122 ? -7.465 -15.047 7.355 1 67.94 122 MET B C 1
ATOM 2254 O O . MET B 1 122 ? -8.469 -14.383 7.613 1 67.94 122 MET B O 1
ATOM 2258 N N . LEU B 1 123 ? -6.801 -15.82 8.156 1 67.31 123 LEU B N 1
ATOM 2259 C CA . LEU B 1 123 ? -7.258 -15.898 9.547 1 67.31 123 LEU B CA 1
ATOM 2260 C C . LEU B 1 123 ? -7.105 -14.547 10.234 1 67.31 123 LEU B C 1
ATOM 2262 O O . LEU B 1 123 ? -8 -14.109 10.961 1 67.31 123 LEU B O 1
ATOM 2266 N N . LEU B 1 124 ? -6.012 -13.961 10.008 1 66.75 124 LEU B N 1
ATOM 2267 C CA . LEU B 1 124 ? -5.758 -12.641 10.586 1 66.75 124 LEU B CA 1
ATOM 2268 C C . LEU B 1 124 ? -6.781 -11.625 10.102 1 66.75 124 LEU B C 1
ATOM 2270 O O . LEU B 1 124 ? -7.27 -10.805 10.883 1 66.75 124 LEU B O 1
ATOM 2274 N N . LEU B 1 125 ? -7.039 -11.648 8.828 1 63.09 125 LEU B N 1
ATOM 2275 C CA . LEU B 1 125 ? -8.031 -10.75 8.25 1 63.09 125 LEU B CA 1
ATOM 2276 C C . LEU B 1 125 ? -9.398 -10.953 8.891 1 63.09 125 LEU B C 1
ATOM 2278 O O . LEU B 1 125 ? -10.086 -9.992 9.219 1 63.09 125 LEU B O 1
ATOM 2282 N N . THR B 1 126 ? -9.633 -12.188 9.047 1 62.53 126 THR B N 1
ATOM 2283 C CA . THR B 1 126 ? -10.922 -12.539 9.641 1 62.53 126 THR B CA 1
ATOM 2284 C C . THR B 1 126 ? -11.008 -12.031 11.078 1 62.53 126 THR B C 1
ATOM 2286 O O . THR B 1 126 ? -12.016 -11.438 11.469 1 62.53 126 THR B O 1
ATOM 2289 N N . VAL B 1 127 ? -9.938 -12.242 11.812 1 65.19 127 VAL B N 1
ATOM 2290 C CA . VAL B 1 127 ? -9.914 -11.844 13.211 1 65.19 127 VAL B CA 1
ATOM 2291 C C . VAL B 1 127 ? -9.969 -10.32 13.32 1 65.19 127 VAL B C 1
ATOM 2293 O O . VAL B 1 127 ? -10.664 -9.773 14.18 1 65.19 127 VAL B O 1
ATOM 2296 N N . THR B 1 128 ? -9.18 -9.719 12.492 1 64.06 128 THR B N 1
ATOM 2297 C CA . THR B 1 128 ? -9.133 -8.258 12.516 1 64.06 128 THR B CA 1
ATOM 2298 C C . THR B 1 128 ? -10.508 -7.672 12.203 1 64.06 128 THR B C 1
ATOM 2300 O O . THR B 1 128 ? -10.961 -6.738 12.867 1 64.06 128 THR B O 1
ATOM 2303 N N . ILE B 1 129 ? -11.062 -8.164 11.203 1 57.5 129 ILE B N 1
ATOM 2304 C CA . ILE B 1 129 ? -12.375 -7.68 10.805 1 57.5 129 ILE B CA 1
ATOM 2305 C C . ILE B 1 129 ? -13.383 -7.953 11.922 1 57.5 129 ILE B C 1
ATOM 2307 O O . ILE B 1 129 ? -14.227 -7.105 12.227 1 57.5 129 ILE B O 1
ATOM 2311 N N . PHE B 1 130 ? -13.133 -9.094 12.453 1 59.56 130 PHE B N 1
ATOM 2312 C CA . PHE B 1 130 ? -14.008 -9.484 13.555 1 59.56 130 PHE B CA 1
ATOM 2313 C C . PHE B 1 130 ? -13.859 -8.531 14.734 1 59.56 130 PHE B C 1
ATOM 2315 O O . PHE B 1 130 ? -14.859 -8.102 15.32 1 59.56 130 PHE B O 1
ATOM 2322 N N . ASN B 1 131 ? -12.656 -8.32 15.086 1 59.78 131 ASN B N 1
ATOM 2323 C CA . ASN B 1 131 ? -12.383 -7.43 16.203 1 59.78 131 ASN B CA 1
ATOM 2324 C C . ASN B 1 131 ? -12.891 -6.016 15.938 1 59.78 131 ASN B C 1
ATOM 2326 O O . ASN B 1 131 ? -13.438 -5.363 16.828 1 59.78 131 ASN B O 1
ATOM 2330 N N . ASP B 1 132 ? -12.633 -5.594 14.766 1 57.16 132 ASP B N 1
ATOM 2331 C CA . ASP B 1 132 ? -13.102 -4.258 14.398 1 57.16 132 ASP B CA 1
ATOM 2332 C C . ASP B 1 132 ? -14.625 -4.176 14.469 1 57.16 132 ASP B C 1
ATOM 2334 O O . ASP B 1 132 ? -15.18 -3.154 14.883 1 57.16 132 ASP B O 1
ATOM 2338 N N . ALA B 1 133 ? -15.148 -5.23 13.977 1 54.19 133 ALA B N 1
ATOM 2339 C CA . ALA B 1 133 ? -16.609 -5.316 14.031 1 54.19 133 ALA B CA 1
ATOM 2340 C C . ALA B 1 133 ? -17.094 -5.312 15.469 1 54.19 133 ALA B C 1
ATOM 2342 O O . ALA B 1 133 ? -18.109 -4.676 15.789 1 54.19 133 ALA B O 1
ATOM 2343 N N . LEU B 1 134 ? -16.312 -6.102 16.25 1 55.38 134 LEU B N 1
ATOM 2344 C CA . LEU B 1 134 ? -16.688 -6.188 17.656 1 55.38 134 LEU B CA 1
ATOM 2345 C C . LEU B 1 134 ? -16.594 -4.82 18.328 1 55.38 134 LEU B C 1
ATOM 2347 O O . LEU B 1 134 ? -17.422 -4.469 19.156 1 55.38 134 LEU B O 1
ATOM 2351 N N . GLN B 1 135 ? -15.461 -4.285 18.016 1 55.22 135 GLN B N 1
ATOM 2352 C CA . GLN B 1 135 ? -15.242 -2.986 18.641 1 55.22 135 GLN B CA 1
ATOM 2353 C C . GLN B 1 135 ? -16.297 -1.978 18.203 1 55.22 135 GLN B C 1
ATOM 2355 O O . GLN B 1 135 ? -16.656 -1.078 18.969 1 55.22 135 GLN B O 1
ATOM 2360 N N . SER B 1 136 ? -16.516 -2.223 17 1 51.56 136 SER B N 1
ATOM 2361 C CA . SER B 1 136 ? -17.5 -1.262 16.5 1 51.56 136 SER B CA 1
ATOM 2362 C C . SER B 1 136 ? -18.906 -1.661 16.922 1 51.56 136 SER B C 1
ATOM 2364 O O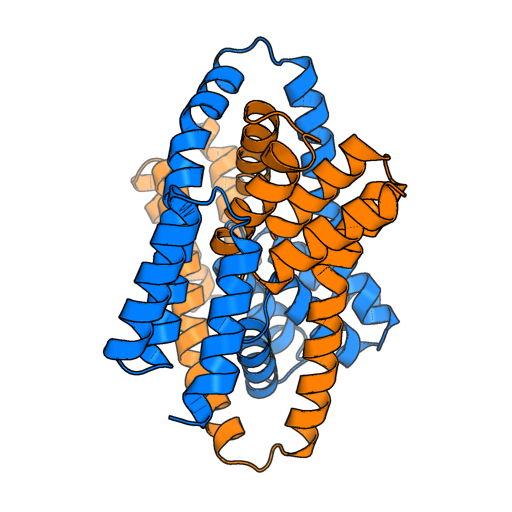 . SER B 1 136 ? -19.719 -0.807 17.281 1 51.56 136 SER B O 1
ATOM 2366 N N . ILE B 1 137 ? -19.094 -3.127 16.609 1 50.06 137 ILE B N 1
ATOM 2367 C CA . ILE B 1 137 ? -20.453 -3.59 16.891 1 50.06 137 ILE B CA 1
ATOM 2368 C C . ILE B 1 137 ? -20.438 -4.508 18.109 1 50.06 137 ILE B C 1
ATOM 2370 O O . ILE B 1 137 ? -19.688 -5.488 18.156 1 50.06 137 ILE B O 1
ATOM 2374 N N . GLY B 1 138 ? -20.875 -4.199 19.141 1 51.19 138 GLY B N 1
ATOM 2375 C CA . GLY B 1 138 ? -21.109 -5.004 20.328 1 51.19 138 GLY B CA 1
ATOM 2376 C C . GLY B 1 138 ? -20.766 -6.469 20.141 1 51.19 138 GLY B C 1
ATOM 2377 O O . GLY B 1 138 ? -20.594 -6.93 19.016 1 51.19 138 GLY B O 1
ATOM 2378 N N . TRP B 1 139 ? -20.281 -7.262 21.109 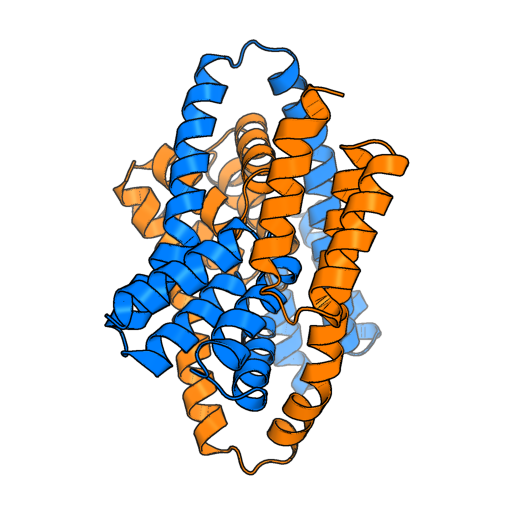1 52.59 139 TRP B N 1
ATOM 2379 C CA . TRP B 1 139 ? -19.828 -8.641 21.188 1 52.59 139 TRP B CA 1
ATOM 2380 C C . TRP B 1 139 ? -20.781 -9.578 20.453 1 52.59 139 TRP B C 1
ATOM 2382 O O . TRP B 1 139 ? -20.344 -10.523 19.781 1 52.59 139 TRP B O 1
ATOM 2392 N N . ILE B 1 140 ? -22 -9.336 20.625 1 51.84 140 ILE B N 1
ATOM 2393 C CA . ILE B 1 140 ? -22.969 -10.312 20.156 1 51.84 140 ILE B CA 1
ATOM 2394 C C . ILE B 1 140 ? -23.047 -10.281 18.641 1 51.84 140 ILE B C 1
ATOM 2396 O O . ILE B 1 140 ? -23.062 -11.328 17.984 1 51.84 140 ILE B O 1
ATOM 2400 N N . GLN B 1 141 ? -23 -9.094 18.094 1 50.81 141 GLN B N 1
ATOM 2401 C CA . GLN B 1 141 ? -23.172 -8.969 16.656 1 50.81 141 GLN B CA 1
ATOM 2402 C C . GLN B 1 141 ? -21.922 -9.391 15.898 1 50.81 141 GLN B C 1
ATOM 2404 O O . GLN B 1 141 ? -22 -9.93 14.797 1 50.81 141 GLN B O 1
ATOM 2409 N N . SER B 1 142 ? -20.891 -9.234 16.656 1 52.62 142 SER B N 1
ATOM 2410 C CA . SER B 1 142 ? -19.609 -9.672 16.109 1 52.62 142 SER B CA 1
ATOM 2411 C C . SER B 1 142 ? -19.562 -11.188 15.953 1 52.62 142 SER B C 1
ATOM 2413 O O . SER B 1 142 ? -19.031 -11.703 14.969 1 52.62 142 SER B O 1
ATOM 2415 N N . ILE B 1 143 ? -20.078 -11.789 16.906 1 54.19 143 ILE B N 1
ATOM 2416 C CA . ILE B 1 143 ? -20.125 -13.242 16.875 1 54.19 143 ILE B CA 1
ATOM 2417 C C . ILE B 1 143 ? -21 -13.695 15.703 1 54.19 143 ILE B C 1
ATOM 2419 O O . ILE B 1 143 ? -20.656 -14.664 15.016 1 54.19 143 ILE B O 1
ATOM 2423 N N . VAL B 1 144 ? -22.016 -13.016 15.523 1 55.19 144 VAL B N 1
ATOM 2424 C CA . VAL B 1 144 ? -22.938 -13.383 14.445 1 55.19 144 VAL B CA 1
ATOM 2425 C C . VAL B 1 144 ? -22.266 -13.164 13.094 1 55.19 144 VAL B C 1
ATOM 2427 O O . VAL B 1 144 ? -22.344 -14.016 12.211 1 55.19 144 VAL B O 1
ATOM 2430 N N . ILE B 1 145 ? -21.578 -12.102 13.102 1 54.38 145 ILE B N 1
ATOM 2431 C CA . ILE B 1 145 ? -20.891 -11.789 11.844 1 54.38 145 ILE B CA 1
ATOM 2432 C C . ILE B 1 145 ? -19.766 -12.789 11.609 1 54.38 145 ILE B C 1
ATOM 2434 O O . ILE B 1 145 ? -19.562 -13.25 10.484 1 54.38 145 ILE B O 1
ATOM 2438 N N . ALA B 1 146 ? -19.109 -13.125 12.672 1 55.28 146 ALA B N 1
ATOM 2439 C CA . ALA B 1 146 ? -18.031 -14.109 12.594 1 55.28 146 ALA B CA 1
ATOM 2440 C C . ALA B 1 146 ? -18.562 -15.484 12.188 1 55.28 146 ALA B C 1
ATOM 2442 O O . ALA B 1 146 ? -17.953 -16.172 11.375 1 55.28 146 ALA B O 1
ATOM 2443 N N . ALA B 1 147 ? -19.547 -15.805 12.82 1 55.12 147 ALA B N 1
ATOM 2444 C CA . ALA B 1 147 ? -20.172 -17.094 12.539 1 55.12 147 ALA B CA 1
ATOM 2445 C C . ALA B 1 147 ? -20.672 -17.156 11.102 1 55.12 147 ALA B C 1
ATOM 2447 O O . ALA B 1 147 ? -20.469 -18.172 10.414 1 55.12 147 ALA B O 1
ATOM 2448 N N . VAL B 1 148 ? -21.234 -16.156 10.703 1 54.25 148 VAL B N 1
ATOM 2449 C CA . VAL B 1 148 ? -21.766 -16.125 9.344 1 54.25 148 VAL B CA 1
ATOM 2450 C C . VAL B 1 148 ? -20.609 -16.109 8.344 1 54.25 148 VAL B C 1
ATOM 2452 O O . VAL B 1 148 ? -20.656 -16.797 7.324 1 54.25 148 VAL B O 1
ATOM 2455 N N . ALA B 1 149 ? -19.656 -15.375 8.766 1 53.06 149 ALA B N 1
ATOM 2456 C CA . ALA B 1 149 ? -18.469 -15.32 7.906 1 53.06 149 ALA B CA 1
ATOM 2457 C C . ALA B 1 149 ? -17.781 -16.672 7.828 1 53.06 149 ALA B C 1
ATOM 2459 O O . ALA B 1 149 ? -17.359 -17.109 6.75 1 53.06 149 ALA B O 1
ATOM 2460 N N . PHE B 1 150 ? -17.609 -17.281 8.922 1 53.16 150 PHE B N 1
ATOM 2461 C CA . PHE B 1 150 ? -17.016 -18.609 8.992 1 53.16 150 PHE B CA 1
ATOM 2462 C C . PHE B 1 150 ? -17.844 -19.609 8.172 1 53.16 150 PHE B C 1
ATOM 2464 O O . PHE B 1 150 ? -17.281 -20.422 7.438 1 53.16 150 PHE B O 1
ATOM 2471 N N . LEU B 1 151 ? -19.031 -19.547 8.43 1 50.84 151 LEU B N 1
ATOM 2472 C CA . LEU B 1 151 ? -19.922 -20.469 7.73 1 50.84 151 LEU B CA 1
ATOM 2473 C C . LEU B 1 151 ? -19.891 -20.219 6.227 1 50.84 151 LEU B C 1
ATOM 2475 O O . LEU B 1 151 ? -19.906 -21.156 5.438 1 50.84 151 LEU B O 1
ATOM 2479 N N . LEU B 1 152 ? -19.859 -19.031 6.008 1 51.78 152 LEU B N 1
ATOM 2480 C CA . LEU B 1 152 ? -19.875 -18.703 4.586 1 51.78 152 LEU B CA 1
ATOM 2481 C C . LEU B 1 152 ? -18.531 -19.047 3.934 1 51.78 152 LEU B C 1
ATOM 2483 O O . LEU B 1 152 ? -18.5 -19.453 2.771 1 51.78 152 LEU B O 1
ATOM 2487 N N . LEU B 1 153 ? -17.5 -18.891 4.652 1 50.41 153 LEU B N 1
ATOM 2488 C CA . LEU B 1 153 ? -16.172 -19.203 4.133 1 50.41 153 LEU B CA 1
ATOM 2489 C C . LEU B 1 153 ? -15.977 -20.703 3.988 1 50.41 153 LEU B C 1
ATOM 2491 O O . LEU B 1 153 ? -15.328 -21.172 3.043 1 50.41 153 LEU B O 1
ATOM 2495 N N . THR B 1 154 ? -16.312 -21.391 4.949 1 48.06 154 THR B N 1
ATOM 2496 C CA . THR B 1 154 ? -16.125 -22.828 4.938 1 48.06 154 THR B CA 1
ATOM 2497 C C . THR B 1 154 ? -17.172 -23.516 4.055 1 48.06 154 THR B C 1
ATOM 2499 O O . THR B 1 154 ? -16.859 -24.453 3.33 1 48.06 154 THR B O 1
ATOM 2502 N N . LYS B 1 155 ? -18.344 -23.172 4.379 1 48.78 155 LYS B N 1
ATOM 2503 C CA . LYS B 1 155 ? -19.359 -24 3.74 1 48.78 155 LYS B CA 1
ATOM 2504 C C . LYS B 1 155 ? -19.625 -23.547 2.311 1 48.78 155 LYS B C 1
ATOM 2506 O O . LYS B 1 155 ? -19.859 -24.359 1.423 1 48.78 155 LYS B O 1
ATOM 2511 N N . LEU B 1 156 ? -19.766 -22.188 2.18 1 47.81 156 LEU B N 1
ATOM 2512 C CA . LEU B 1 156 ? -20.266 -21.844 0.849 1 47.81 156 LEU B CA 1
ATOM 2513 C C . LEU B 1 156 ? -19.141 -21.312 -0.036 1 47.81 156 LEU B C 1
ATOM 2515 O O . LEU B 1 156 ? -19.391 -20.875 -1.156 1 47.81 156 LEU B O 1
ATOM 2519 N N . LYS B 1 157 ? -18.016 -21.812 0.221 1 49.94 157 LYS B N 1
ATOM 2520 C CA . LYS B 1 157 ? -16.938 -21.406 -0.675 1 49.94 157 LYS B CA 1
ATOM 2521 C C . LYS B 1 157 ? -17.172 -20 -1.218 1 49.94 157 LYS B C 1
ATOM 2523 O O . LYS B 1 157 ? -16.922 -19.734 -2.396 1 49.94 157 LYS B O 1
ATOM 2528 N N . VAL B 1 158 ? -17.906 -19.219 -0.463 1 49.47 158 VAL B N 1
ATOM 2529 C CA . VAL B 1 158 ? -18.297 -17.891 -0.933 1 49.47 158 VAL B CA 1
ATOM 2530 C C . VAL B 1 158 ? -17.094 -16.953 -0.883 1 49.47 158 VAL B C 1
ATOM 2532 O O . VAL B 1 158 ? -16.172 -17.141 -0.08 1 49.47 158 VAL B O 1
ATOM 2535 N N . HIS B 1 159 ? -17.016 -16.156 -1.833 1 54.06 159 HIS B N 1
ATOM 2536 C CA . HIS B 1 159 ? -15.938 -15.195 -2.037 1 54.06 159 HIS B CA 1
ATOM 2537 C C . HIS B 1 159 ? -15.773 -14.289 -0.816 1 54.06 159 HIS B C 1
ATOM 2539 O O . HIS B 1 159 ? -16.75 -13.75 -0.302 1 54.06 159 HIS B O 1
ATOM 2545 N N . PRO B 1 160 ? -14.75 -14.508 -0.105 1 52.81 160 PRO B N 1
ATOM 2546 C CA . PRO B 1 160 ? -14.508 -13.719 1.109 1 52.81 160 PRO B CA 1
ATOM 2547 C C . PRO B 1 160 ? -15 -12.281 0.987 1 52.81 160 PRO B C 1
ATOM 2549 O O . PRO B 1 160 ? -15.453 -11.695 1.971 1 52.81 160 PRO B O 1
ATOM 2552 N N . ALA B 1 161 ? -14.922 -11.703 -0.117 1 55.28 161 ALA B N 1
ATOM 2553 C CA . ALA B 1 161 ? -15.383 -10.336 -0.356 1 55.28 161 ALA B CA 1
ATOM 2554 C C . ALA B 1 161 ? -16.859 -10.18 0.004 1 55.28 161 ALA B C 1
ATOM 2556 O O . ALA B 1 161 ? -17.25 -9.156 0.57 1 55.28 161 ALA B O 1
ATOM 2557 N N . LEU B 1 162 ? -17.484 -11.055 -0.365 1 57.56 162 LEU B N 1
ATOM 2558 C CA . LEU B 1 162 ? -18.906 -11 -0.101 1 57.56 162 LEU B CA 1
ATOM 2559 C C . LEU B 1 162 ? -19.188 -11.016 1.398 1 57.56 162 LEU B C 1
ATOM 2561 O O . LEU B 1 162 ? -20.109 -10.336 1.874 1 57.56 162 LEU B O 1
ATOM 2565 N N . VAL B 1 163 ? -18.344 -11.75 2.039 1 55.94 163 VAL B N 1
ATOM 2566 C CA . VAL B 1 163 ? -18.484 -11.852 3.486 1 55.94 163 VAL B CA 1
ATOM 2567 C C . VAL B 1 163 ? -18.188 -10.508 4.137 1 55.94 163 VAL B C 1
ATOM 2569 O O . VAL B 1 163 ? -18.891 -10.078 5.047 1 55.94 163 VAL B O 1
ATOM 2572 N N . ILE B 1 164 ? -17.266 -9.977 3.604 1 56.03 164 ILE B N 1
ATOM 2573 C CA . ILE B 1 164 ? -16.844 -8.695 4.152 1 56.03 164 ILE B CA 1
ATOM 2574 C C . ILE B 1 164 ? -17.922 -7.641 3.881 1 56.03 164 ILE B C 1
ATOM 2576 O O . ILE B 1 164 ? -18.297 -6.879 4.777 1 56.03 164 ILE B O 1
ATOM 2580 N N . VAL B 1 165 ? -18.406 -7.633 2.703 1 58.56 165 VAL B N 1
ATOM 2581 C CA . VAL B 1 165 ? -19.438 -6.68 2.324 1 58.56 165 VAL B CA 1
ATOM 2582 C C . VAL B 1 165 ? -20.672 -6.875 3.209 1 58.56 165 VAL B C 1
ATOM 2584 O O . VAL B 1 165 ? -21.266 -5.902 3.664 1 58.56 165 VAL B O 1
ATOM 2587 N N . MET B 1 166 ? -20.938 -8.062 3.35 1 58.41 166 MET B N 1
ATOM 2588 C CA . MET B 1 166 ? -22.109 -8.367 4.18 1 58.41 166 MET B CA 1
ATOM 2589 C C . MET B 1 166 ? -21.875 -7.914 5.621 1 58.41 166 MET B C 1
ATOM 2591 O O . MET B 1 166 ? -22.797 -7.41 6.27 1 58.41 166 MET B O 1
ATOM 2595 N N . ALA B 1 167 ? -20.688 -8.141 5.98 1 54 167 ALA B N 1
ATOM 2596 C CA . ALA B 1 167 ? -20.344 -7.734 7.336 1 54 167 ALA B CA 1
ATOM 2597 C C . ALA B 1 167 ? -20.406 -6.215 7.488 1 54 167 ALA B C 1
ATOM 2599 O O . ALA B 1 167 ? -20.906 -5.711 8.5 1 54 167 ALA B O 1
ATOM 2600 N N . PHE B 1 168 ? -19.922 -5.562 6.457 1 53.44 168 PHE B N 1
ATOM 2601 C CA . PHE B 1 168 ? -19.984 -4.105 6.457 1 53.44 168 PHE B CA 1
ATOM 2602 C C . PHE B 1 168 ? -21.422 -3.623 6.379 1 53.44 168 PHE B C 1
ATOM 2604 O O . PHE B 1 168 ? -21.797 -2.652 7.043 1 53.44 168 PHE B O 1
ATOM 2611 N N . ALA B 1 169 ? -22.016 -4.137 5.41 1 55.25 169 ALA B N 1
ATOM 2612 C CA . ALA B 1 169 ? -23.422 -3.793 5.266 1 55.25 169 ALA B CA 1
ATOM 2613 C C . ALA B 1 169 ? -24.172 -4.023 6.57 1 55.25 169 ALA B C 1
ATOM 2615 O O . ALA B 1 169 ? -25 -3.195 6.98 1 55.25 169 ALA B O 1
ATOM 2616 N N . TYR B 1 170 ? -23.906 -5.137 7.105 1 50.84 170 TYR B N 1
ATOM 2617 C CA . TYR B 1 170 ? -24.562 -5.449 8.375 1 50.84 170 TYR B CA 1
ATOM 2618 C C . TYR B 1 170 ? -24.109 -4.492 9.469 1 50.84 170 TYR B C 1
ATOM 2620 O O . TYR B 1 170 ? -24.938 -4.004 10.25 1 50.84 170 TYR B O 1
ATOM 2628 N N . GLY B 1 171 ? -22.859 -4.355 9.539 1 48.38 171 GLY B N 1
ATOM 2629 C CA . GLY B 1 171 ? -22.344 -3.438 10.539 1 48.38 171 GLY B CA 1
ATOM 2630 C C . GLY B 1 171 ? -22.828 -2.014 10.352 1 48.38 171 GLY B C 1
ATOM 2631 O O . GLY B 1 171 ? -23.172 -1.331 11.32 1 48.38 171 GLY B O 1
ATOM 2632 N N . GLY B 1 172 ? -22.672 -1.514 9.188 1 47.38 172 GLY B N 1
ATOM 2633 C CA . GLY B 1 172 ? -23.094 -0.159 8.883 1 47.38 172 GLY B CA 1
ATOM 2634 C C . GLY B 1 172 ? -24.594 0.044 9.023 1 47.38 172 GLY B C 1
ATOM 2635 O O . GLY B 1 172 ? -25.031 1.102 9.469 1 47.38 172 GLY B O 1
ATOM 2636 N N . ILE B 1 173 ? -25.25 -0.837 8.383 1 47.81 173 ILE B N 1
ATOM 2637 C CA . ILE B 1 173 ? -26.703 -0.672 8.359 1 47.81 173 ILE B CA 1
ATOM 2638 C C . ILE B 1 173 ? -27.297 -1.05 9.719 1 47.81 173 ILE B C 1
ATOM 2640 O O . ILE B 1 173 ? -28.188 -0.366 10.234 1 47.81 173 ILE B O 1
ATOM 2644 N N . VAL B 1 174 ? -26.859 -2.188 10.125 1 45.72 174 VAL B N 1
ATOM 2645 C CA . VAL B 1 174 ? -27.594 -2.715 11.266 1 45.72 174 VAL B CA 1
ATOM 2646 C C . VAL B 1 174 ? -27.109 -2.066 12.555 1 45.72 174 VAL B C 1
ATOM 2648 O O . VAL B 1 174 ? -27.875 -1.876 13.5 1 45.72 174 VAL B O 1
ATOM 2651 N N . ILE B 1 175 ? -25.922 -1.711 12.57 1 46.12 175 ILE B N 1
ATOM 2652 C CA . ILE B 1 175 ? -25.406 -1.213 13.844 1 46.12 175 ILE B CA 1
ATOM 2653 C C . ILE B 1 175 ? -26.031 0.15 14.148 1 46.12 175 ILE B C 1
ATOM 2655 O O . ILE B 1 175 ? -26.438 0.412 15.281 1 46.12 175 ILE B O 1
ATOM 2659 N N . PRO B 1 176 ? -25.953 0.996 13.188 1 44.44 176 PRO B N 1
ATOM 2660 C CA . PRO B 1 176 ? -26.625 2.221 13.633 1 44.44 176 PRO B CA 1
ATOM 2661 C C . PRO B 1 176 ? -28.062 1.979 14.07 1 44.44 176 PRO B C 1
ATOM 2663 O O . PRO B 1 176 ? -28.625 2.775 14.836 1 44.44 176 PRO B O 1
ATOM 2666 N N . PHE B 1 177 ? -28.625 1.035 13.562 1 42.5 177 PHE B N 1
ATOM 2667 C CA . PHE B 1 177 ? -30.016 0.798 13.969 1 42.5 177 PHE B CA 1
ATOM 2668 C C . PHE B 1 177 ? -30.062 -0.07 15.219 1 42.5 177 PHE B C 1
ATOM 2670 O O . PHE B 1 177 ? -31.156 -0.323 15.75 1 42.5 177 PHE B O 1
ATOM 2677 N N . LEU B 1 178 ? -29.016 -0.542 15.609 1 38.59 178 LEU B N 1
ATOM 2678 C CA . LEU B 1 178 ? -29.109 -1.205 16.906 1 38.59 178 LEU B CA 1
ATOM 2679 C C . LEU B 1 178 ? -28.719 -0.256 18.031 1 38.59 178 LEU B C 1
ATOM 2681 O O . LEU B 1 178 ? -27.859 0.608 17.859 1 38.59 178 LEU B O 1
#

Radius of gyration: 20.59 Å; Cα contacts (8 Å, |Δi|>4): 499; chains: 2; bounding box: 62×50×42 Å

Nearest PDB structures (foldseek):
  4nt1-assembly4_D  TM=3.541E-01  e=9.846E+00  Arabidopsis thaliana

Secondary structure (DSSP, 8-state):
-HHHHHHHHHHHHHHH-TTSHHHHHHHHHIIIIIIS-SS-HHHHHHHHHHHHHSSS-HHHHHHHHHHHHHHTHHHHHHHHHHHHHHHHHHHHHHHHHHHHTTTSHHHHHHHHHHHHHHHHHHHHHHHHHHHHHHHHS-HHHHHHHHHHHHHHHHHS---HHHHHHHHHHIIIIIHHH-/-HHHHHHHHHHHHHHH-TTSHHHHHHHHHIIIIIIS-SS-HHHHHHHHHHHHHSSS-HHHHHHHHHHHHHHTHHHHHHHHHHHHHHHHHHHHHHHHHHHHTTTSHHHHHHHHHHHHHHHHHHHHHHHHHHHHHHHHS-HHHHHHHHHHHHHHHHTS---HHHHHHHHHHIIIIIHHH-

InterPro domains:
  IPR003370 Chromate transporter [PF02417] (6-171)
  IPR052518 Chromate transport protein [PTHR43663] (2-174)

Solvent-accessible surface area (backbone atoms only — not comparable to full-atom values): 17261 Å² total; per-residue (Å²): 111,66,63,56,52,43,23,50,44,32,28,50,19,22,59,66,6,55,76,25,55,59,32,19,47,40,43,40,44,42,39,37,34,70,68,67,51,78,36,52,68,47,55,47,25,49,45,51,52,49,26,61,72,36,31,22,52,41,62,48,26,49,26,23,35,52,16,34,73,72,59,30,71,65,24,20,53,39,16,36,43,32,39,43,46,63,43,21,54,48,42,42,54,49,47,54,53,48,61,73,53,50,87,36,68,66,56,52,53,48,32,67,51,29,60,61,48,43,51,49,31,40,49,47,34,51,49,50,53,33,48,50,38,25,72,72,33,58,68,69,58,20,49,50,45,43,49,50,38,50,47,35,50,67,70,55,69,43,59,64,63,59,44,49,48,49,44,45,50,44,49,62,56,45,39,76,71,95,111,68,62,59,52,43,24,51,44,32,28,50,19,23,59,66,6,55,75,26,54,59,31,19,46,40,44,39,44,44,40,38,34,70,68,67,50,78,35,52,69,48,55,47,24,48,45,51,54,50,26,60,72,36,33,20,52,41,60,49,25,49,27,24,35,52,15,34,73,72,59,31,70,66,24,21,54,39,15,35,43,31,40,43,46,62,44,22,53,48,42,41,52,49,47,54,54,46,62,72,52,49,86,36,66,67,56,52,54,50,31,66,53,29,60,60,49,44,50,49,31,40,50,47,35,51,48,50,51,34,47,51,37,25,72,71,34,56,67,67,58,20,48,50,45,44,48,49,39,49,46,34,49,68,71,56,68,42,59,64,63,57,42,50,49,49,42,45,50,41,47,61,57,46,38,74,73,96